Protein AF-0000000080632730 (afdb_homodimer)

Structure (mmCIF, N/CA/C/O backbone):
data_AF-0000000080632730-model_v1
#
loop_
_entity.id
_entity.type
_entity.pdbx_description
1 polymer 'Antitoxin Xre/MbcA/ParS-like toxin-binding domain-containing protein'
#
loop_
_atom_site.group_PDB
_atom_site.id
_atom_site.type_symbol
_atom_site.label_atom_id
_atom_site.label_alt_id
_atom_site.label_comp_id
_atom_site.label_asym_id
_atom_site.label_entity_id
_atom_site.label_seq_id
_atom_site.pdbx_PDB_ins_code
_atom_site.Cartn_x
_atom_site.Cartn_y
_atom_site.Cartn_z
_atom_site.occupancy
_atom_site.B_iso_or_equiv
_atom_site.auth_seq_id
_atom_site.auth_comp_id
_atom_site.auth_asym_id
_atom_site.auth_atom_id
_atom_site.pdbx_PDB_model_num
ATOM 1 N N . MET A 1 1 ? -9.969 3.582 -1.517 1 72.44 1 MET A N 1
ATOM 2 C CA . MET A 1 1 ? -9.133 4.758 -1.72 1 72.44 1 MET A CA 1
ATOM 3 C C . MET A 1 1 ? -9.812 5.762 -2.645 1 72.44 1 MET A C 1
ATOM 5 O O . MET A 1 1 ? -10.484 5.371 -3.602 1 72.44 1 MET A O 1
ATOM 9 N N . GLN A 1 2 ? -9.711 7.117 -2.203 1 86.06 2 GLN A N 1
ATOM 10 C CA . GLN A 1 2 ? -10.227 8.148 -3.104 1 86.06 2 GLN A CA 1
ATOM 11 C C . GLN A 1 2 ? -9.086 8.977 -3.695 1 86.06 2 GLN A C 1
ATOM 13 O O . GLN A 1 2 ? -8.453 9.758 -2.986 1 86.06 2 GLN A O 1
ATOM 18 N N . VAL A 1 3 ? -8.766 8.883 -4.984 1 94.5 3 VAL A N 1
ATOM 19 C CA . VAL A 1 3 ? -7.656 9.484 -5.707 1 94.5 3 VAL A CA 1
ATOM 20 C C . VAL A 1 3 ? -7.68 11 -5.52 1 94.5 3 VAL A C 1
ATOM 22 O O . VAL A 1 3 ? -6.66 11.617 -5.203 1 94.5 3 VAL A O 1
ATOM 25 N N . GLN A 1 4 ? -8.875 11.586 -5.57 1 95.06 4 GLN A N 1
ATOM 26 C CA . GLN A 1 4 ? -8.969 13.039 -5.484 1 95.06 4 GLN A CA 1
ATOM 27 C C . GLN A 1 4 ? -8.57 13.531 -4.098 1 95.06 4 GLN A C 1
ATOM 29 O O . GLN A 1 4 ? -7.965 14.594 -3.963 1 95.06 4 GLN A O 1
ATOM 34 N N . GLU A 1 5 ? -8.891 12.75 -3.107 1 95.56 5 GLU A N 1
ATOM 35 C CA . GLU A 1 5 ? -8.531 13.148 -1.75 1 95.56 5 GLU A CA 1
ATOM 36 C C . GLU A 1 5 ? -7.023 13.078 -1.537 1 95.56 5 GLU A C 1
ATOM 38 O O . GLU A 1 5 ? -6.441 13.961 -0.894 1 95.56 5 GLU A O 1
ATOM 43 N N . ILE A 1 6 ? -6.395 12.016 -2.1 1 97.12 6 ILE A N 1
ATOM 44 C CA . ILE A 1 6 ? -4.941 11.891 -2.016 1 97.12 6 ILE A CA 1
ATOM 45 C C . ILE A 1 6 ? -4.277 13.078 -2.709 1 97.12 6 ILE A C 1
ATOM 47 O O . ILE A 1 6 ? -3.393 13.719 -2.141 1 97.12 6 ILE A O 1
ATOM 51 N N . VAL A 1 7 ? -4.754 13.367 -3.889 1 97.19 7 VAL A N 1
ATOM 52 C CA . VAL A 1 7 ? -4.207 14.461 -4.691 1 97.19 7 VAL A CA 1
ATOM 53 C C . VAL A 1 7 ? -4.363 15.781 -3.947 1 97.19 7 VAL A C 1
ATOM 55 O O . VAL A 1 7 ? -3.432 16.594 -3.895 1 97.19 7 VAL A O 1
ATOM 58 N N . ASN A 1 8 ? -5.496 16 -3.324 1 95.88 8 ASN A N 1
ATOM 59 C CA . ASN A 1 8 ? -5.758 17.234 -2.584 1 95.88 8 ASN A CA 1
ATOM 60 C C . ASN A 1 8 ? -4.805 17.391 -1.399 1 95.88 8 ASN A C 1
ATOM 62 O O . ASN A 1 8 ? -4.23 18.453 -1.191 1 95.88 8 ASN A O 1
ATOM 66 N N . VAL A 1 9 ? -4.641 16.312 -0.681 1 97.12 9 VAL A N 1
ATOM 67 C CA . VAL A 1 9 ? -3.76 16.344 0.483 1 97.12 9 VAL A CA 1
ATOM 68 C C . VAL A 1 9 ? -2.328 16.641 0.042 1 97.12 9 VAL A C 1
ATOM 70 O O . VAL A 1 9 ? -1.59 17.344 0.737 1 97.12 9 VAL A O 1
ATOM 73 N N . MET A 1 10 ? -1.914 16.203 -1.137 1 97.5 10 MET A N 1
ATOM 74 C CA . MET A 1 10 ? -0.541 16.359 -1.611 1 97.5 10 MET A CA 1
ATOM 75 C C . MET A 1 10 ? -0.333 17.719 -2.266 1 97.5 10 MET A C 1
ATOM 77 O O . MET A 1 10 ? 0.798 18.094 -2.582 1 97.5 10 MET A O 1
ATOM 81 N N . GLY A 1 11 ? -1.382 18.422 -2.623 1 96.12 11 GLY A N 1
ATOM 82 C CA . GLY A 1 11 ? -1.19 19.766 -3.119 1 96.12 11 GLY A CA 1
ATOM 83 C C . GLY A 1 11 ? -1.801 20 -4.488 1 96.12 11 GLY A C 1
ATOM 84 O O . GLY A 1 11 ? -1.616 21.062 -5.09 1 96.12 11 GLY A O 1
ATOM 85 N N . GLY A 1 12 ? -2.488 18.969 -5.008 1 95.06 12 GLY A N 1
ATOM 86 C CA . GLY A 1 12 ? -3.205 19.125 -6.266 1 95.06 12 GLY A CA 1
ATOM 87 C C . GLY A 1 12 ? -2.299 19.484 -7.43 1 95.06 12 GLY A C 1
ATOM 88 O O . GLY A 1 12 ? -1.243 18.875 -7.609 1 95.06 12 GLY A O 1
ATOM 89 N N . ARG A 1 13 ? -2.695 20.469 -8.164 1 90.81 13 ARG A N 1
ATOM 90 C CA . ARG A 1 13 ? -2.002 20.859 -9.383 1 90.81 13 ARG A CA 1
ATOM 91 C C . ARG A 1 13 ? -0.603 21.375 -9.078 1 90.81 13 ARG A C 1
ATOM 93 O O . ARG A 1 13 ? 0.317 21.219 -9.883 1 90.81 13 ARG A O 1
ATOM 100 N N . ALA A 1 14 ? -0.47 22.031 -8.016 1 90 14 ALA A N 1
ATOM 101 C CA . ALA A 1 14 ? 0.836 22.562 -7.641 1 90 14 ALA A CA 1
ATOM 102 C C . ALA A 1 14 ? 1.864 21.438 -7.5 1 90 14 ALA A C 1
ATOM 104 O O . ALA A 1 14 ? 3.051 21.641 -7.77 1 90 14 ALA A O 1
ATOM 105 N N . THR A 1 15 ? 1.408 20.25 -7.148 1 94.44 15 THR A N 1
ATOM 106 C CA . THR A 1 15 ? 2.291 19.125 -6.867 1 94.44 15 THR A CA 1
ATOM 107 C C . THR A 1 15 ? 2.441 18.234 -8.094 1 94.44 15 THR A C 1
ATOM 109 O O . THR A 1 15 ? 3.551 17.797 -8.422 1 94.44 15 THR A O 1
ATOM 112 N N . PHE A 1 16 ? 1.404 18.016 -8.781 1 94.31 16 PHE A N 1
ATOM 113 C CA . PHE A 1 16 ? 1.406 17.016 -9.836 1 94.31 16 PHE A CA 1
ATOM 114 C C . PHE A 1 16 ? 1.608 17.672 -11.203 1 94.31 16 PHE A C 1
ATOM 116 O O . PHE A 1 16 ? 2.055 17.016 -12.148 1 94.31 16 PHE A O 1
ATOM 123 N N . GLY A 1 17 ? 1.332 18.906 -11.367 1 89.62 17 GLY A N 1
ATOM 124 C CA . GLY A 1 17 ? 1.497 19.641 -12.617 1 89.62 17 GLY A CA 1
ATOM 125 C C . GLY A 1 17 ? 0.445 19.281 -13.648 1 89.62 17 GLY A C 1
ATOM 126 O O . GLY A 1 17 ? 0.359 19.938 -14.695 1 89.62 17 GLY A O 1
ATOM 127 N N . ARG A 1 18 ? -0.261 18.219 -13.492 1 91.25 18 ARG A N 1
ATOM 128 C CA . ARG A 1 18 ? -1.301 17.75 -14.406 1 91.25 18 ARG A CA 1
ATOM 129 C C . ARG A 1 18 ? -2.484 17.172 -13.641 1 91.25 18 ARG A C 1
ATOM 131 O O . ARG A 1 18 ? -2.398 16.938 -12.43 1 91.25 18 ARG A O 1
ATOM 138 N N . THR A 1 19 ? -3.479 17.016 -14.367 1 92.25 19 THR A N 1
ATOM 139 C CA . THR A 1 19 ? -4.676 16.453 -13.75 1 92.25 19 THR A CA 1
ATOM 140 C C . THR A 1 19 ? -4.477 14.984 -13.406 1 92.25 19 THR A C 1
ATOM 142 O O . THR A 1 19 ? -3.881 14.234 -14.188 1 92.25 19 THR A O 1
ATOM 145 N N . VAL A 1 20 ? -4.895 14.609 -12.281 1 94.94 20 VAL A N 1
ATOM 146 C CA . VAL A 1 20 ? -4.926 13.227 -11.828 1 94.94 20 VAL A CA 1
ATOM 147 C C . VAL A 1 20 ? -6.367 12.812 -11.531 1 94.94 20 VAL A C 1
ATOM 149 O O . VAL A 1 20 ? -6.969 13.281 -10.57 1 94.94 20 VAL A O 1
ATOM 152 N N . ALA A 1 21 ? -6.93 11.875 -12.312 1 92.12 21 ALA A N 1
ATOM 153 C CA . ALA A 1 21 ? -8.359 11.617 -12.203 1 92.12 21 ALA A CA 1
ATOM 154 C C . ALA A 1 21 ? -8.625 10.172 -11.789 1 92.12 21 ALA A C 1
ATOM 156 O O . ALA A 1 21 ? -9.688 9.859 -11.242 1 92.12 21 ALA A O 1
ATOM 157 N N . THR A 1 22 ? -7.695 9.281 -12.094 1 92.69 22 THR A N 1
ATOM 158 C CA . THR A 1 22 ? -7.883 7.855 -11.852 1 92.69 22 THR A CA 1
ATOM 159 C C . THR A 1 22 ? -6.719 7.285 -11.039 1 92.69 22 THR A C 1
ATOM 161 O O . THR A 1 22 ? -5.656 7.902 -10.953 1 92.69 22 THR A O 1
ATOM 164 N N . PRO A 1 23 ? -6.953 6.176 -10.445 1 93.5 23 PRO A N 1
ATOM 165 C CA . PRO A 1 23 ? -5.832 5.52 -9.766 1 93.5 23 PRO A CA 1
ATOM 166 C C . PRO A 1 23 ? -4.637 5.289 -10.695 1 93.5 23 PRO A C 1
ATOM 168 O O . PRO A 1 23 ? -3.486 5.445 -10.273 1 93.5 23 PRO A O 1
ATOM 171 N N . MET A 1 24 ? -4.898 4.965 -11.945 1 91.25 24 MET A N 1
ATOM 172 C CA . MET A 1 24 ? -3.824 4.75 -12.906 1 91.25 24 MET A CA 1
ATOM 173 C C . MET A 1 24 ? -3.072 6.047 -13.188 1 91.25 24 MET A C 1
ATOM 175 O O . MET A 1 24 ? -1.85 6.043 -13.336 1 91.25 24 MET A O 1
ATOM 179 N N . ASP A 1 25 ? -3.82 7.172 -13.227 1 93.75 25 ASP A N 1
ATOM 180 C CA . ASP A 1 25 ? -3.17 8.469 -13.367 1 93.75 25 ASP A CA 1
ATOM 181 C C . ASP A 1 25 ? -2.23 8.742 -12.195 1 93.75 25 ASP A C 1
ATOM 183 O O . ASP A 1 25 ? -1.107 9.211 -12.391 1 93.75 25 ASP A O 1
ATOM 187 N N . LEU A 1 26 ? -2.773 8.453 -11.016 1 95.44 26 LEU A N 1
ATOM 188 C CA . LEU A 1 26 ? -1.994 8.711 -9.812 1 95.44 26 LEU A CA 1
ATOM 189 C C . LEU A 1 26 ? -0.698 7.91 -9.812 1 95.44 26 LEU A C 1
ATOM 191 O O . LEU A 1 26 ? 0.376 8.453 -9.555 1 95.44 26 LEU A O 1
ATOM 195 N N . GLN A 1 27 ? -0.782 6.637 -10.141 1 93.69 27 GLN A N 1
ATOM 196 C CA . GLN A 1 27 ? 0.389 5.77 -10.234 1 93.69 27 GLN A CA 1
ATOM 197 C C . GLN A 1 27 ? 1.402 6.316 -11.234 1 93.69 27 GLN A C 1
ATOM 199 O O . GLN A 1 27 ? 2.602 6.359 -10.953 1 93.69 27 GLN A O 1
ATOM 204 N N . ARG A 1 28 ? 0.915 6.711 -12.398 1 93.44 28 ARG A N 1
ATOM 205 C CA . ARG A 1 28 ? 1.782 7.234 -13.453 1 93.44 28 ARG A CA 1
ATOM 206 C C . ARG A 1 28 ? 2.484 8.508 -13 1 93.44 28 ARG A C 1
ATOM 208 O O . ARG A 1 28 ? 3.691 8.664 -13.188 1 93.44 28 ARG A O 1
ATOM 215 N N . ARG A 1 29 ? 1.747 9.414 -12.422 1 95.25 29 ARG A N 1
ATOM 216 C CA . ARG A 1 29 ? 2.299 10.695 -12 1 95.25 29 ARG A CA 1
ATOM 217 C C . ARG A 1 29 ? 3.346 10.516 -10.906 1 95.25 29 ARG A C 1
ATOM 219 O O . ARG A 1 29 ? 4.391 11.172 -10.922 1 95.25 29 ARG A O 1
ATOM 226 N N . ILE A 1 30 ? 3.078 9.648 -9.953 1 95.5 30 ILE A N 1
ATOM 227 C CA . ILE A 1 30 ? 4.047 9.344 -8.906 1 95.5 30 ILE A CA 1
ATOM 228 C C . ILE A 1 30 ? 5.32 8.773 -9.523 1 95.5 30 ILE A C 1
ATOM 230 O O . ILE A 1 30 ? 6.43 9.156 -9.141 1 95.5 30 ILE A O 1
ATOM 234 N N . GLY A 1 31 ? 5.141 7.898 -10.484 1 94.25 31 GLY A N 1
ATOM 235 C CA . GLY A 1 31 ? 6.277 7.316 -11.188 1 94.25 31 GLY A CA 1
ATOM 236 C C . GLY A 1 31 ? 7.133 8.344 -11.898 1 94.25 31 GLY A C 1
ATOM 237 O O . GLY A 1 31 ? 8.344 8.164 -12.039 1 94.25 31 GLY A O 1
ATOM 238 N N . GLU A 1 32 ? 6.512 9.422 -12.359 1 94.94 32 GLU A N 1
ATOM 239 C CA . GLU A 1 32 ? 7.211 10.477 -13.086 1 94.94 32 GLU A CA 1
ATOM 240 C C . GLU A 1 32 ? 7.926 11.43 -12.125 1 94.94 32 GLU A C 1
ATOM 242 O O . GLU A 1 32 ? 8.75 12.242 -12.555 1 94.94 32 GLU A O 1
ATOM 247 N N . GLY A 1 33 ? 7.641 11.266 -10.891 1 94.69 33 GLY A N 1
ATOM 248 C CA . GLY A 1 33 ? 8.203 12.172 -9.906 1 94.69 33 GLY A CA 1
ATOM 249 C C . GLY A 1 33 ? 7.289 13.344 -9.586 1 94.69 33 GLY A C 1
ATOM 250 O O . GLY A 1 33 ? 6.852 14.062 -10.492 1 94.69 33 GLY A O 1
ATOM 251 N N . VAL A 1 34 ? 7.004 13.539 -8.312 1 96.31 34 VAL A N 1
ATOM 252 C CA . VAL A 1 34 ? 6.156 14.656 -7.891 1 96.31 34 VAL A CA 1
ATOM 253 C C . VAL A 1 34 ? 7.016 15.734 -7.234 1 96.31 34 VAL A C 1
ATOM 255 O O . VAL A 1 34 ? 8.164 15.484 -6.855 1 96.31 34 VAL A O 1
ATOM 258 N N . ALA A 1 35 ? 6.441 16.922 -7.188 1 97.56 35 ALA A N 1
ATOM 259 C CA . ALA A 1 35 ? 7.148 18.047 -6.582 1 97.56 35 ALA A CA 1
ATOM 260 C C . ALA A 1 35 ? 7.477 17.75 -5.117 1 97.56 35 ALA A C 1
ATOM 262 O O . ALA A 1 35 ? 6.652 17.188 -4.391 1 97.56 35 ALA A O 1
ATOM 263 N N . VAL A 1 36 ? 8.648 18.188 -4.684 1 97.38 36 VAL A N 1
ATOM 264 C CA . VAL A 1 36 ? 9.148 17.891 -3.344 1 97.38 36 VAL A CA 1
ATOM 265 C C . VAL A 1 36 ? 8.273 18.594 -2.305 1 97.38 36 VAL A C 1
ATOM 267 O O . VAL A 1 36 ? 8.172 18.141 -1.164 1 97.38 36 VAL A O 1
ATOM 270 N N . ASP A 1 37 ? 7.57 19.594 -2.689 1 97.25 37 ASP A N 1
ATOM 271 C CA . ASP A 1 37 ? 6.727 20.359 -1.771 1 97.25 37 ASP A CA 1
ATOM 272 C C . ASP A 1 37 ? 5.594 19.484 -1.226 1 97.25 37 ASP A C 1
ATOM 274 O O . ASP A 1 37 ? 4.949 19.844 -0.236 1 97.25 37 ASP A O 1
ATOM 278 N N . ALA A 1 38 ? 5.293 18.375 -1.919 1 98.19 38 ALA A N 1
ATOM 279 C CA . ALA A 1 38 ? 4.262 17.438 -1.455 1 98.19 38 ALA A CA 1
ATOM 280 C C . ALA A 1 38 ? 4.551 16.969 -0.034 1 98.19 38 ALA A C 1
ATOM 282 O O . ALA A 1 38 ? 3.629 16.766 0.761 1 98.19 38 ALA A O 1
ATOM 283 N N . LEU A 1 39 ? 5.828 16.859 0.303 1 97.88 39 LEU A N 1
ATOM 284 C CA . LEU A 1 39 ? 6.227 16.391 1.626 1 97.88 39 LEU A CA 1
ATOM 285 C C . LEU A 1 39 ? 5.738 17.344 2.711 1 97.88 39 LEU A C 1
ATOM 287 O O . LEU A 1 39 ? 5.074 16.922 3.662 1 97.88 39 LEU A O 1
ATOM 291 N N . ASP A 1 40 ? 6.07 18.562 2.467 1 97.25 40 ASP A N 1
ATOM 292 C CA . ASP A 1 40 ? 5.68 19.562 3.455 1 97.25 40 ASP A CA 1
ATOM 293 C C . ASP A 1 40 ? 4.16 19.719 3.506 1 97.25 40 ASP A C 1
ATOM 295 O O . ASP A 1 40 ? 3.59 19.906 4.582 1 97.25 40 ASP A O 1
ATOM 299 N N . ARG A 1 41 ? 3.508 19.672 2.4 1 97.75 41 ARG A N 1
ATOM 300 C CA . ARG A 1 41 ? 2.055 19.797 2.338 1 97.75 41 ARG A CA 1
ATOM 301 C C . ARG A 1 41 ? 1.37 18.688 3.119 1 97.75 41 ARG A C 1
ATOM 303 O O . ARG A 1 41 ? 0.432 18.938 3.879 1 97.75 41 ARG A O 1
ATOM 310 N N . VAL A 1 42 ? 1.827 17.5 2.967 1 98.25 42 VAL A N 1
ATOM 311 C CA . VAL A 1 42 ? 1.267 16.344 3.668 1 98.25 42 VAL A CA 1
ATOM 312 C C . VAL A 1 42 ? 1.522 16.484 5.168 1 98.25 42 VAL A C 1
ATOM 314 O O . VAL A 1 42 ? 0.611 16.297 5.98 1 98.25 42 VAL A O 1
ATOM 317 N N . ALA A 1 43 ? 2.732 16.844 5.5 1 98.19 43 ALA A N 1
ATOM 318 C CA . ALA A 1 43 ? 3.1 16.984 6.906 1 98.19 43 ALA A CA 1
ATOM 319 C C . ALA A 1 43 ? 2.264 18.062 7.59 1 98.19 43 ALA A C 1
ATOM 321 O O . ALA A 1 43 ? 1.887 17.906 8.758 1 98.19 43 ALA A O 1
ATOM 322 N N . ARG A 1 44 ? 1.906 19.094 6.883 1 97.44 44 ARG A N 1
ATOM 323 C CA . ARG A 1 44 ? 1.166 20.219 7.438 1 97.44 44 ARG A CA 1
ATOM 324 C C . ARG A 1 44 ? -0.272 19.828 7.758 1 97.44 44 ARG A C 1
ATOM 326 O O . ARG A 1 44 ? -0.934 20.484 8.57 1 97.44 44 ARG A O 1
ATOM 333 N N . HIS A 1 45 ? -0.774 18.812 7.16 1 96.5 45 HIS A N 1
ATOM 334 C CA . HIS A 1 45 ? -2.125 18.359 7.457 1 96.5 45 HIS A CA 1
ATOM 335 C C . HIS A 1 45 ? -2.201 17.734 8.844 1 96.5 45 HIS A C 1
ATOM 337 O O . HIS A 1 45 ? -3.291 17.594 9.406 1 96.5 45 HIS A O 1
ATOM 343 N N . VAL A 1 46 ? -1.059 17.375 9.398 1 97 46 VAL A N 1
ATOM 344 C CA . VAL A 1 46 ? -1.098 16.625 10.648 1 97 46 VAL A CA 1
ATOM 345 C C . VAL A 1 46 ? -0.438 17.438 11.758 1 97 46 VAL A C 1
ATOM 347 O O . VAL A 1 46 ? -0.859 17.359 12.922 1 97 46 VAL A O 1
ATOM 350 N N . TYR A 1 47 ? 0.642 18.156 11.375 1 97.25 47 TYR A N 1
ATOM 351 C CA . TYR A 1 47 ? 1.396 18.859 12.406 1 97.25 47 TYR A CA 1
ATOM 352 C C . TYR A 1 47 ? 1.462 20.344 12.102 1 97.25 47 TYR A C 1
ATOM 354 O O . TYR A 1 47 ? 1.827 20.75 10.992 1 97.25 47 TYR A O 1
ATOM 362 N N . ALA A 1 48 ? 1.208 21.203 13.117 1 95.25 48 ALA A N 1
ATOM 363 C CA . ALA A 1 48 ? 1.429 22.641 13.023 1 95.25 48 ALA A CA 1
ATOM 364 C C . ALA A 1 48 ? 2.877 23 13.352 1 95.25 48 ALA A C 1
ATOM 366 O O . ALA A 1 48 ? 3.434 23.938 12.773 1 95.25 48 ALA A O 1
ATOM 367 N N . ASP A 1 49 ? 3.471 22.219 14.172 1 96.69 49 ASP A N 1
ATOM 368 C CA . ASP A 1 49 ? 4.832 22.453 14.641 1 96.69 49 ASP A CA 1
ATOM 369 C C . ASP A 1 49 ? 5.855 22.062 13.578 1 96.69 49 ASP A C 1
ATOM 371 O O . ASP A 1 49 ? 5.914 20.906 13.156 1 96.69 49 ASP A O 1
ATOM 375 N N . PRO A 1 50 ? 6.73 23.016 13.234 1 96.62 50 PRO A N 1
ATOM 376 C CA . PRO A 1 50 ? 7.707 22.75 12.18 1 96.62 50 PRO A CA 1
ATOM 377 C C . PRO A 1 50 ? 8.641 21.594 12.523 1 96.62 50 PRO A C 1
ATOM 379 O O . PRO A 1 50 ? 9.047 20.828 11.641 1 96.62 50 PRO A O 1
ATOM 382 N N . ALA A 1 51 ? 8.977 21.438 13.758 1 97.5 51 ALA A N 1
ATOM 383 C CA . ALA A 1 51 ? 9.867 20.359 14.156 1 97.5 51 ALA A CA 1
ATOM 384 C C . ALA A 1 51 ? 9.203 19 13.977 1 97.5 51 ALA A C 1
ATOM 386 O O . ALA A 1 51 ? 9.82 18.047 13.484 1 97.5 51 ALA A O 1
ATOM 387 N N . ALA A 1 52 ? 7.934 18.922 14.352 1 97 52 ALA A N 1
ATOM 388 C CA . ALA A 1 52 ? 7.176 17.688 14.195 1 97 52 ALA A CA 1
ATOM 389 C C . ALA A 1 52 ? 6.973 17.344 12.727 1 97 52 ALA A C 1
ATOM 391 O O . ALA A 1 52 ? 7.051 16.188 12.328 1 97 52 ALA A O 1
ATOM 392 N N . ARG A 1 53 ? 6.73 18.406 11.93 1 97.5 53 ARG A N 1
ATOM 393 C CA . ARG A 1 53 ? 6.605 18.188 10.492 1 97.5 53 ARG A CA 1
ATOM 394 C C . ARG A 1 53 ? 7.879 17.594 9.914 1 97.5 53 ARG A C 1
ATOM 396 O O . ARG A 1 53 ? 7.824 16.641 9.125 1 97.5 53 ARG A O 1
ATOM 403 N N . ARG A 1 54 ? 9.016 18.109 10.352 1 96.94 54 ARG A N 1
ATOM 404 C CA . ARG A 1 54 ? 10.305 17.641 9.844 1 96.94 54 ARG A CA 1
ATOM 405 C C . ARG A 1 54 ? 10.547 16.188 10.219 1 96.94 54 ARG A C 1
ATOM 407 O O . ARG A 1 54 ? 11.102 15.422 9.422 1 96.94 54 ARG A O 1
ATOM 414 N N . ILE A 1 55 ? 10.172 15.805 11.359 1 97.12 55 ILE A N 1
ATOM 415 C CA . ILE A 1 55 ? 10.328 14.422 11.812 1 97.12 55 ILE A CA 1
ATOM 416 C C . ILE A 1 55 ? 9.539 13.492 10.898 1 97.12 55 ILE A C 1
ATOM 418 O O . ILE A 1 55 ? 10.055 12.461 10.461 1 97.12 55 ILE A O 1
ATOM 422 N N . LEU A 1 56 ? 8.297 13.867 10.57 1 97.56 56 LEU A N 1
ATOM 423 C CA . LEU A 1 56 ? 7.488 13.047 9.68 1 97.56 56 LEU A CA 1
ATOM 424 C C . LEU A 1 56 ? 8.117 12.984 8.289 1 97.56 56 LEU A C 1
ATOM 426 O O . LEU A 1 56 ? 8.195 11.914 7.688 1 97.56 56 LEU A O 1
ATOM 430 N N . MET A 1 57 ? 8.555 14.18 7.812 1 98 57 MET A N 1
ATOM 431 C CA . MET A 1 57 ? 9.195 14.219 6.5 1 98 57 MET A CA 1
ATOM 432 C C . MET A 1 57 ? 10.414 13.312 6.461 1 98 57 MET A C 1
ATOM 434 O O . MET A 1 57 ? 10.648 12.609 5.473 1 98 57 MET A O 1
ATOM 438 N N . ASN A 1 58 ? 11.148 13.25 7.523 1 97.81 58 ASN A N 1
ATOM 439 C CA . ASN A 1 58 ? 12.367 12.453 7.594 1 97.81 58 ASN A CA 1
ATOM 440 C C . ASN A 1 58 ? 12.055 10.961 7.637 1 97.81 58 ASN A C 1
ATOM 442 O O . ASN A 1 58 ? 12.906 10.133 7.309 1 97.81 58 ASN A O 1
ATOM 446 N N . ARG A 1 59 ? 10.875 10.586 8.062 1 96.31 59 ARG A N 1
ATOM 447 C CA . ARG A 1 59 ? 10.461 9.188 8.016 1 96.31 59 ARG A CA 1
ATOM 448 C C . ARG A 1 59 ?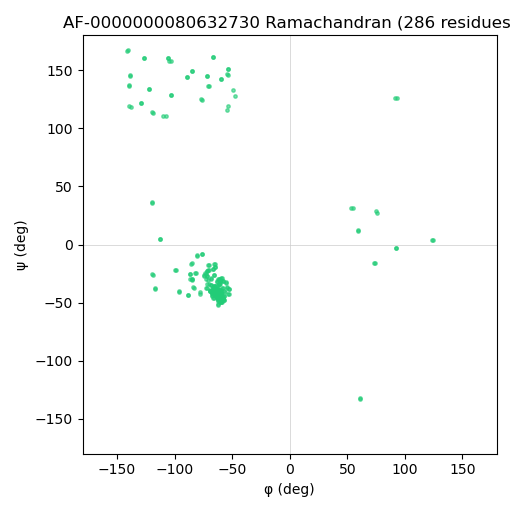 10.164 8.758 6.586 1 96.31 59 ARG A C 1
ATOM 450 O O . ARG A 1 59 ? 10.211 7.566 6.27 1 96.31 59 ARG A O 1
ATOM 457 N N . ILE A 1 60 ? 9.812 9.758 5.742 1 97.5 60 ILE A N 1
ATOM 458 C CA . ILE A 1 60 ? 9.5 9.484 4.344 1 97.5 60 ILE A CA 1
ATOM 459 C C . ILE A 1 60 ? 10.773 9.539 3.51 1 97.5 60 ILE A C 1
ATOM 461 O O . ILE A 1 60 ? 11 8.688 2.648 1 97.5 60 ILE A O 1
ATOM 465 N N . VAL A 1 61 ? 11.57 10.555 3.809 1 97.69 61 VAL A N 1
ATOM 466 C CA . VAL A 1 61 ? 12.859 10.773 3.168 1 97.69 61 VAL A CA 1
ATOM 467 C C . VAL A 1 61 ? 13.938 10.977 4.234 1 97.69 61 VAL A C 1
ATOM 469 O O . VAL A 1 61 ? 13.859 11.914 5.031 1 97.69 61 VAL A O 1
ATOM 472 N N . PRO A 1 62 ? 14.984 10.086 4.184 1 96.44 62 PRO A N 1
ATOM 473 C CA . PRO A 1 62 ? 16.047 10.273 5.176 1 96.44 62 PRO A CA 1
ATOM 474 C C . PRO A 1 62 ? 16.609 11.688 5.172 1 96.44 62 PRO A C 1
ATOM 476 O O . PRO A 1 62 ? 16.719 12.312 4.113 1 96.44 62 PRO A O 1
ATOM 479 N N . GLU A 1 63 ? 17.062 12.109 6.281 1 94.56 63 GLU A N 1
ATOM 480 C CA . GLU A 1 63 ? 17.5 13.477 6.508 1 94.56 63 GLU A CA 1
ATOM 481 C C . GLU A 1 63 ? 18.594 13.883 5.52 1 94.56 63 GLU A C 1
ATOM 483 O O . GLU A 1 63 ? 18.516 14.945 4.898 1 94.56 63 GLU A O 1
ATOM 488 N N . GLY A 1 64 ? 19.578 13.062 5.355 1 94.19 64 GLY A N 1
ATOM 489 C CA . GLY A 1 64 ? 20.672 13.367 4.441 1 94.19 64 GLY A CA 1
ATOM 490 C C . GLY A 1 64 ? 20.219 13.523 3.002 1 94.19 64 GLY A C 1
ATOM 491 O O . GLY A 1 64 ? 20.812 14.297 2.242 1 94.19 64 GLY A O 1
ATOM 492 N N . THR A 1 65 ? 19.188 12.836 2.602 1 96.69 65 THR A N 1
ATOM 493 C CA . THR A 1 65 ? 18.641 12.828 1.246 1 96.69 65 THR A CA 1
ATOM 494 C C . THR A 1 65 ? 17.672 13.984 1.045 1 96.69 65 THR A C 1
ATOM 496 O O . THR A 1 65 ? 17.531 14.5 -0.065 1 96.69 65 THR A O 1
ATOM 499 N N . LEU A 1 66 ? 17.031 14.367 2.143 1 96.94 66 LEU A N 1
ATOM 500 C CA . LEU A 1 66 ? 15.992 15.383 2.061 1 96.94 66 LEU A CA 1
ATOM 501 C C . LEU A 1 66 ? 16.562 16.703 1.563 1 96.94 66 LEU A C 1
ATOM 503 O O . LEU A 1 66 ? 15.953 17.375 0.724 1 96.94 66 LEU A O 1
ATOM 507 N N . LYS A 1 67 ? 17.656 17.078 2.008 1 94.06 67 LYS A N 1
ATOM 508 C CA . LYS A 1 67 ? 18.312 18.297 1.555 1 94.06 67 LYS A CA 1
ATOM 509 C C . LYS A 1 67 ? 18.547 18.281 0.048 1 94.06 67 LYS A C 1
ATOM 511 O O . LYS A 1 67 ? 18.281 19.266 -0.647 1 94.06 67 LYS A O 1
ATOM 516 N N . ARG A 1 68 ? 18.984 17.219 -0.369 1 95.69 68 ARG A N 1
ATOM 517 C CA . ARG A 1 68 ? 19.234 17.031 -1.797 1 95.69 68 ARG A CA 1
ATOM 518 C C . ARG A 1 68 ? 17.938 17.125 -2.594 1 95.69 68 ARG A C 1
ATOM 520 O O . ARG A 1 68 ? 17.891 17.766 -3.645 1 95.69 68 ARG A O 1
ATOM 527 N N . ARG A 1 69 ? 16.906 16.484 -2.111 1 96.56 69 ARG A N 1
ATOM 528 C CA . ARG A 1 69 ? 15.609 16.516 -2.785 1 96.56 69 ARG A CA 1
ATOM 529 C C . ARG A 1 69 ? 15.07 17.938 -2.881 1 96.56 69 ARG A C 1
ATOM 531 O O . ARG A 1 69 ? 14.516 18.328 -3.908 1 96.56 69 ARG A O 1
ATOM 538 N N . LEU A 1 70 ? 15.25 18.625 -1.792 1 94.69 70 LEU A N 1
ATOM 539 C CA . LEU A 1 70 ? 14.773 20 -1.767 1 94.69 70 LEU A CA 1
ATOM 540 C C . LEU A 1 70 ? 15.477 20.844 -2.82 1 94.69 70 LEU A C 1
ATOM 542 O O . LEU A 1 70 ? 14.867 21.719 -3.434 1 94.69 70 LEU A O 1
ATOM 546 N N . ARG A 1 71 ? 16.656 20.484 -3.107 1 94.94 71 ARG A N 1
ATOM 547 C CA . ARG A 1 71 ? 17.406 21.172 -4.145 1 94.94 71 ARG A CA 1
ATOM 548 C C . ARG A 1 71 ? 16.953 20.734 -5.535 1 94.94 71 ARG A C 1
ATOM 550 O O . ARG A 1 71 ? 16.812 21.562 -6.438 1 94.94 71 ARG A O 1
ATOM 557 N N . GLU A 1 72 ? 16.75 19.531 -5.723 1 96 72 GLU A N 1
ATOM 558 C CA . GLU A 1 72 ? 16.359 18.969 -7.008 1 96 72 GLU A CA 1
ATOM 559 C C . GLU A 1 72 ? 14.922 19.359 -7.367 1 96 72 GLU A C 1
ATOM 561 O O . GLU A 1 72 ? 14.57 19.422 -8.547 1 96 72 GLU A O 1
ATOM 566 N N . GLY A 1 73 ? 14.117 19.453 -6.348 1 96.5 73 GLY A N 1
ATOM 567 C CA . GLY A 1 73 ? 12.758 19.922 -6.535 1 96.5 73 GLY A CA 1
ATOM 568 C C . GLY A 1 73 ? 11.766 18.797 -6.766 1 96.5 73 GLY A C 1
ATOM 569 O O . GLY A 1 73 ? 10.562 19.047 -6.891 1 96.5 73 GLY A O 1
ATOM 570 N N . ARG A 1 74 ? 12.258 17.531 -6.84 1 96.62 74 ARG A N 1
ATOM 571 C CA . ARG A 1 74 ? 11.367 16.422 -7.133 1 96.62 74 ARG A CA 1
ATOM 572 C C . ARG A 1 74 ? 11.703 15.211 -6.266 1 96.62 74 ARG A C 1
ATOM 574 O O . ARG A 1 74 ? 12.867 14.977 -5.945 1 96.62 74 ARG A O 1
ATOM 581 N N . LEU A 1 75 ? 10.672 14.484 -5.91 1 97.5 75 LEU A N 1
ATOM 582 C CA . LEU A 1 75 ? 10.836 13.227 -5.195 1 97.5 75 LEU A CA 1
ATOM 583 C C . LEU A 1 75 ? 11.086 12.078 -6.164 1 97.5 75 LEU A C 1
ATOM 585 O O . LEU A 1 75 ? 10.633 12.117 -7.312 1 97.5 75 LEU A O 1
ATOM 589 N N . THR A 1 76 ? 11.828 11.094 -5.715 1 96.62 76 THR A N 1
ATOM 590 C CA . THR A 1 76 ? 11.891 9.844 -6.469 1 96.62 76 THR A CA 1
ATOM 591 C C . THR A 1 76 ? 10.547 9.133 -6.453 1 96.62 76 THR A C 1
ATOM 593 O O . THR A 1 76 ? 9.688 9.43 -5.621 1 96.62 76 THR A O 1
ATOM 596 N N . PRO A 1 77 ? 10.289 8.211 -7.355 1 95.81 77 PRO A N 1
ATOM 597 C CA . PRO A 1 77 ? 9.039 7.441 -7.363 1 95.81 77 PRO A CA 1
ATOM 598 C C . PRO A 1 77 ? 8.75 6.77 -6.02 1 95.81 77 PRO A C 1
ATOM 600 O O . PRO A 1 77 ? 7.621 6.828 -5.527 1 95.81 77 PRO A O 1
ATOM 603 N N . ALA A 1 78 ? 9.758 6.18 -5.363 1 94.94 78 ALA A N 1
ATOM 604 C CA . ALA A 1 78 ? 9.562 5.512 -4.078 1 94.94 78 ALA A CA 1
ATOM 605 C C . ALA A 1 78 ? 9.172 6.508 -2.994 1 94.94 78 ALA A C 1
ATOM 607 O O . ALA A 1 78 ? 8.289 6.234 -2.18 1 94.94 78 ALA A O 1
ATOM 608 N N . GLU A 1 79 ? 9.805 7.668 -2.998 1 97.25 79 GLU A N 1
ATOM 609 C CA . GLU A 1 79 ? 9.484 8.719 -2.037 1 97.25 79 GLU A CA 1
ATOM 610 C C . GLU A 1 79 ? 8.078 9.266 -2.273 1 97.25 79 GLU A C 1
ATOM 612 O O . GLU A 1 79 ? 7.352 9.562 -1.322 1 97.25 79 GLU A O 1
ATOM 617 N N . GLY A 1 80 ? 7.746 9.461 -3.57 1 97.31 80 GLY A N 1
ATOM 618 C CA . GLY A 1 80 ? 6.402 9.883 -3.93 1 97.31 80 GLY A CA 1
ATOM 619 C C . GLY A 1 80 ? 5.332 8.906 -3.492 1 97.31 80 GLY A C 1
ATOM 620 O O . GLY A 1 80 ? 4.27 9.305 -3.014 1 97.31 80 GLY A O 1
ATOM 621 N N . GLU A 1 81 ? 5.617 7.617 -3.625 1 96.69 81 GLU A N 1
ATOM 622 C CA . GLU A 1 81 ? 4.684 6.574 -3.211 1 96.69 81 GLU A CA 1
ATOM 623 C C . GLU A 1 81 ? 4.445 6.609 -1.705 1 96.69 81 GLU A C 1
ATOM 625 O O . GLU A 1 81 ? 3.303 6.5 -1.249 1 96.69 81 GLU A O 1
ATOM 630 N N . ARG A 1 82 ? 5.52 6.77 -0.912 1 97.44 82 ARG A N 1
ATOM 631 C CA . ARG A 1 82 ? 5.375 6.879 0.536 1 97.44 82 ARG A CA 1
ATOM 632 C C . ARG A 1 82 ? 4.578 8.125 0.917 1 97.44 82 ARG A C 1
ATOM 634 O O . ARG A 1 82 ? 3.74 8.078 1.819 1 97.44 82 ARG A O 1
ATOM 641 N N . THR A 1 83 ? 4.887 9.195 0.202 1 98.31 83 THR A N 1
ATOM 642 C CA . THR A 1 83 ? 4.168 10.445 0.462 1 98.31 83 THR A CA 1
ATOM 643 C C . THR A 1 83 ? 2.676 10.273 0.196 1 98.31 83 THR A C 1
ATOM 645 O O . THR A 1 83 ? 1.845 10.664 1.017 1 98.31 83 THR A O 1
ATOM 648 N N . ALA A 1 84 ? 2.336 9.641 -0.913 1 98 84 ALA A N 1
ATOM 649 C CA . ALA A 1 84 ? 0.941 9.406 -1.28 1 98 84 ALA A CA 1
ATOM 650 C C . ALA A 1 84 ? 0.268 8.453 -0.301 1 98 84 ALA A C 1
ATOM 652 O O . ALA A 1 84 ? -0.919 8.594 0 1 98 84 ALA A O 1
ATOM 653 N N . ARG A 1 85 ? 0.975 7.527 0.162 1 97.56 85 ARG A N 1
ATOM 654 C CA . ARG A 1 85 ? 0.477 6.594 1.165 1 97.56 85 ARG A CA 1
ATOM 655 C C . ARG A 1 85 ? 0.058 7.324 2.436 1 97.56 85 ARG A C 1
ATOM 657 O O . ARG A 1 85 ? -1.038 7.102 2.955 1 97.56 85 ARG A O 1
ATOM 664 N N . VAL A 1 86 ? 0.917 8.148 2.906 1 98.38 86 VAL A N 1
ATOM 665 C CA . VAL A 1 86 ? 0.623 8.93 4.105 1 98.38 86 VAL A CA 1
ATOM 666 C C . VAL A 1 86 ? -0.561 9.859 3.84 1 98.38 86 VAL A C 1
ATOM 668 O O . VAL A 1 86 ? -1.46 9.984 4.676 1 98.38 86 VAL A O 1
ATOM 671 N N . ALA A 1 87 ? -0.588 10.445 2.682 1 98.25 87 ALA A N 1
ATOM 672 C CA . ALA A 1 87 ? -1.695 11.312 2.289 1 98.25 87 ALA A CA 1
ATOM 673 C C . ALA A 1 87 ? -3.02 10.555 2.307 1 98.25 87 ALA A C 1
ATOM 675 O O . ALA A 1 87 ? -4.039 11.086 2.75 1 98.25 87 ALA A O 1
ATOM 676 N N . ASN A 1 88 ? -2.994 9.391 1.796 1 97.75 88 ASN A N 1
ATOM 677 C CA . ASN A 1 88 ? -4.195 8.562 1.781 1 97.75 88 ASN A CA 1
ATOM 678 C C . ASN A 1 88 ? -4.727 8.32 3.191 1 97.75 88 ASN A C 1
ATOM 680 O O . ASN A 1 88 ? -5.934 8.422 3.43 1 97.75 88 ASN A O 1
ATOM 684 N N . VAL A 1 89 ? -3.881 8 4.105 1 97.81 89 VAL A N 1
ATOM 685 C CA . VAL A 1 89 ? -4.258 7.746 5.492 1 97.81 89 VAL A CA 1
ATOM 686 C C . VAL A 1 89 ? -4.828 9.016 6.117 1 97.81 89 VAL A C 1
ATOM 688 O O . VAL A 1 89 ? -5.832 8.969 6.832 1 97.81 89 VAL A O 1
ATOM 691 N N . ILE A 1 90 ? -4.207 10.133 5.824 1 98.06 90 ILE A N 1
ATOM 692 C CA . ILE A 1 90 ? -4.672 11.414 6.344 1 98.06 90 ILE A CA 1
ATOM 693 C C . ILE A 1 90 ? -6.074 11.711 5.82 1 98.06 90 ILE A C 1
ATOM 695 O O . ILE A 1 90 ? -6.977 12.039 6.594 1 98.06 90 ILE A O 1
ATOM 699 N N . ALA A 1 91 ? -6.246 11.539 4.562 1 96.94 91 ALA A N 1
ATOM 700 C CA . ALA A 1 91 ? -7.559 11.773 3.957 1 96.94 91 ALA A CA 1
ATOM 701 C C . ALA A 1 91 ? -8.609 10.859 4.566 1 96.94 91 ALA A C 1
ATOM 703 O O . ALA A 1 91 ? -9.734 11.289 4.84 1 96.94 91 ALA A O 1
ATOM 704 N N . HIS A 1 92 ? -8.297 9.625 4.762 1 96.75 92 HIS A N 1
ATOM 705 C CA . HIS A 1 92 ? -9.211 8.656 5.355 1 96.75 92 HIS A CA 1
ATOM 706 C C . HIS A 1 92 ? -9.594 9.062 6.777 1 96.75 92 HIS A C 1
ATOM 708 O O . HIS A 1 92 ? -10.766 9.008 7.148 1 96.75 92 HIS A O 1
ATOM 714 N N . ALA A 1 93 ? -8.586 9.445 7.535 1 97.38 93 ALA A N 1
ATOM 715 C CA . ALA A 1 93 ? -8.852 9.867 8.906 1 97.38 93 ALA A CA 1
ATOM 716 C C . ALA A 1 93 ? -9.773 11.086 8.938 1 97.38 93 ALA A C 1
ATOM 718 O O . ALA A 1 93 ? -10.703 11.148 9.742 1 97.38 93 ALA A O 1
ATOM 719 N N . GLU A 1 94 ? -9.523 12.047 8.062 1 95.88 94 GLU A N 1
ATOM 720 C CA . GLU A 1 94 ? -10.367 13.234 7.996 1 95.88 94 GLU A CA 1
ATOM 721 C C . GLU A 1 94 ? -11.805 12.875 7.621 1 95.88 94 GLU A C 1
ATOM 723 O O . GLU A 1 94 ? -12.75 13.492 8.117 1 95.88 94 GLU A O 1
ATOM 728 N N . TYR A 1 95 ? -11.906 11.953 6.77 1 95 95 TYR A N 1
ATOM 729 C CA . TYR A 1 95 ? -13.234 11.477 6.395 1 95 95 TYR A CA 1
ATOM 730 C C . TYR A 1 95 ? -13.953 10.852 7.586 1 95 95 TYR A C 1
ATOM 732 O O . TYR A 1 95 ? -15.141 11.102 7.805 1 95 95 TYR A O 1
ATOM 740 N N . VAL A 1 96 ? -13.312 10.047 8.367 1 94.88 96 VAL A N 1
ATOM 741 C CA . VAL A 1 96 ? -13.891 9.297 9.484 1 94.88 96 VAL A CA 1
ATOM 742 C C . VAL A 1 96 ? -14.312 10.266 10.586 1 94.88 96 VAL A C 1
ATOM 744 O O . VAL A 1 96 ? -15.398 10.125 11.164 1 94.88 96 VAL A O 1
ATOM 747 N N . TRP A 1 97 ? -13.531 11.234 10.93 1 93.75 97 TRP A N 1
ATOM 748 C CA . TRP A 1 97 ? -13.789 12.125 12.062 1 93.75 97 TRP A CA 1
ATOM 749 C C . TRP A 1 97 ? -14.672 13.297 11.641 1 93.75 97 TRP A C 1
ATOM 751 O O . TRP A 1 97 ? -15.281 13.953 12.484 1 93.75 97 TRP A O 1
ATOM 761 N N . ARG A 1 98 ? -14.633 13.641 10.375 1 90.06 98 ARG A N 1
ATOM 762 C CA . ARG A 1 98 ? -15.383 14.766 9.828 1 90.06 98 ARG A CA 1
ATOM 763 C C . ARG A 1 98 ? -14.984 16.078 10.508 1 90.06 98 ARG A C 1
ATOM 765 O O . ARG A 1 98 ? -15.789 17 10.609 1 90.06 98 ARG A O 1
ATOM 772 N N . ASN A 1 99 ? -13.977 16.109 11.219 1 91.31 99 ASN A N 1
ATOM 773 C CA . ASN A 1 99 ? -13.32 17.219 11.898 1 91.31 99 ASN A CA 1
ATOM 774 C C . ASN A 1 99 ? -11.797 17.109 11.805 1 91.31 99 ASN A C 1
ATOM 776 O O . ASN A 1 99 ? -11.211 16.156 12.312 1 91.31 99 ASN A O 1
ATOM 780 N N . VAL A 1 100 ? -11.227 18.047 11.227 1 91.5 100 VAL A N 1
ATOM 781 C CA . VAL A 1 100 ? -9.805 18 10.914 1 91.5 100 VAL A CA 1
ATOM 782 C C . VAL A 1 100 ? -8.984 17.938 12.195 1 91.5 100 VAL A C 1
ATOM 784 O O . VAL A 1 100 ? -8 17.203 12.281 1 91.5 100 VAL A O 1
ATOM 787 N N . GLU A 1 101 ? -9.453 18.672 13.172 1 95.06 101 GLU A N 1
ATOM 788 C CA . GLU A 1 101 ? -8.695 18.703 14.422 1 95.06 101 GLU A CA 1
ATOM 789 C C . GLU A 1 101 ? -8.773 17.359 15.141 1 95.06 101 GLU A C 1
ATOM 791 O O . GLU A 1 101 ? -7.777 16.891 15.703 1 95.06 101 GLU A O 1
ATOM 796 N N . ASP A 1 102 ? -9.922 16.734 15.125 1 95.62 102 ASP A N 1
ATOM 797 C CA . ASP A 1 102 ? -10.078 15.414 15.734 1 95.62 102 ASP A CA 1
ATOM 798 C C . ASP A 1 102 ? -9.258 14.367 14.977 1 95.62 102 ASP A C 1
ATOM 800 O O . ASP A 1 102 ? -8.641 13.492 15.594 1 95.62 102 ASP A O 1
ATOM 804 N N . ALA A 1 103 ? -9.25 14.477 13.719 1 96.75 103 ALA A N 1
ATOM 805 C CA . ALA A 1 103 ? -8.453 13.57 12.898 1 96.75 103 ALA A CA 1
ATOM 806 C C . ALA A 1 103 ? -6.969 13.719 13.203 1 96.75 103 ALA A C 1
ATOM 808 O O . ALA A 1 103 ? -6.262 12.719 13.375 1 96.75 103 ALA A O 1
ATOM 809 N N . ARG A 1 104 ? -6.535 14.93 13.281 1 97.19 104 ARG A N 1
ATOM 810 C CA . ARG A 1 104 ? -5.137 15.211 13.586 1 97.19 104 ARG A CA 1
ATOM 811 C C . ARG A 1 104 ? -4.746 14.625 14.945 1 97.19 104 ARG A C 1
ATOM 813 O O . ARG A 1 104 ? -3.688 14.008 15.078 1 97.19 104 ARG A O 1
ATOM 820 N N . GLN A 1 105 ? -5.609 14.883 15.852 1 97.19 105 GLN A N 1
ATOM 821 C CA . GLN A 1 105 ? -5.332 14.375 17.188 1 97.19 105 GLN A CA 1
ATOM 822 C C . GLN A 1 105 ? -5.227 12.852 17.188 1 97.19 105 GLN A C 1
ATOM 824 O O . GLN A 1 105 ? -4.293 12.281 17.766 1 97.19 105 GLN A O 1
ATOM 829 N N . TRP A 1 106 ? -6.133 12.234 16.562 1 97.75 106 TRP A N 1
ATOM 830 C CA . TRP A 1 106 ? -6.117 10.781 16.5 1 97.75 106 TRP A CA 1
ATOM 831 C C . TRP A 1 106 ? -4.871 10.273 15.781 1 97.75 106 TRP A C 1
ATOM 833 O O . TRP A 1 106 ? -4.23 9.32 16.219 1 97.75 106 TRP A O 1
ATOM 843 N N . LEU A 1 107 ? -4.508 10.914 14.711 1 98.19 107 LEU A N 1
ATOM 844 C CA . LEU A 1 107 ? -3.371 10.523 13.883 1 98.19 107 LEU A CA 1
ATOM 845 C C . LEU A 1 107 ? -2.062 10.672 14.648 1 98.19 107 LEU A C 1
ATOM 847 O O . LEU A 1 107 ? -1.088 9.969 14.367 1 98.19 107 LEU A O 1
ATOM 851 N N . THR A 1 108 ? -2.055 11.586 15.633 1 98.06 108 THR A N 1
ATOM 852 C CA . THR A 1 108 ? -0.775 11.945 16.234 1 98.06 108 THR A CA 1
ATOM 853 C C . THR A 1 108 ? -0.705 11.461 17.688 1 98.06 108 THR A C 1
ATOM 855 O O . THR A 1 108 ? 0.234 11.797 18.406 1 98.06 108 THR A O 1
ATOM 858 N N . THR A 1 109 ? -1.695 10.758 18.109 1 97.69 109 THR A N 1
ATOM 859 C CA . THR A 1 109 ? -1.72 10.227 19.469 1 97.69 109 THR A CA 1
ATOM 860 C C . THR A 1 109 ? -1.389 8.734 19.469 1 97.69 109 THR A C 1
ATOM 862 O O . THR A 1 109 ? -1.986 7.961 18.734 1 97.69 109 THR A O 1
ATOM 865 N N . PRO A 1 110 ? -0.412 8.367 20.328 1 97.25 110 PRO A N 1
ATOM 866 C CA . PRO A 1 110 ? -0.103 6.938 20.422 1 97.25 110 PRO A CA 1
ATOM 867 C C . PRO A 1 110 ? -1.333 6.09 20.734 1 97.25 110 PRO A C 1
ATOM 869 O O . PRO A 1 110 ? -2.227 6.535 21.469 1 97.25 110 PRO A O 1
ATOM 872 N N . HIS A 1 111 ? -1.363 4.879 20.203 1 95.5 111 HIS A N 1
ATOM 873 C CA . HIS A 1 111 ? -2.51 3.982 20.312 1 95.5 111 HIS A CA 1
ATOM 874 C C . HIS A 1 111 ? -2.066 2.545 20.562 1 95.5 111 HIS A C 1
ATOM 876 O O . HIS A 1 111 ? -1.137 2.055 19.922 1 95.5 111 HIS A O 1
ATOM 882 N N . PRO A 1 112 ? -2.701 1.823 21.438 1 93.75 112 PRO A N 1
ATOM 883 C CA . PRO A 1 112 ? -2.312 0.451 21.766 1 93.75 112 PRO A CA 1
ATOM 884 C C . PRO A 1 112 ? -2.312 -0.473 20.547 1 93.75 112 PRO A C 1
ATOM 886 O O . PRO A 1 112 ? -1.477 -1.375 20.453 1 93.75 112 PRO A O 1
ATOM 889 N N . GLU A 1 113 ? -3.209 -0.177 19.625 1 92.31 113 GLU A N 1
ATOM 890 C CA . GLU A 1 113 ? -3.316 -1.015 18.438 1 92.31 113 GLU A CA 1
ATOM 891 C C . GLU A 1 113 ? -2.049 -0.937 17.578 1 92.31 113 GLU A C 1
ATOM 893 O O . GLU A 1 113 ? -1.84 -1.762 16.688 1 92.31 113 GLU A O 1
ATOM 898 N N . PHE A 1 114 ? -1.241 0.085 17.828 1 94.5 114 PHE A N 1
ATOM 899 C CA . PHE A 1 114 ? -0.04 0.287 17.031 1 94.5 114 PHE A CA 1
ATOM 900 C C . PHE A 1 114 ? 1.208 0.231 17.906 1 94.5 114 PHE A C 1
ATOM 902 O O . PHE A 1 114 ? 2.166 0.974 17.672 1 94.5 114 PHE A O 1
ATOM 909 N N . ALA A 1 115 ? 1.146 -0.635 18.906 1 92.62 115 ALA A N 1
ATOM 910 C CA . ALA A 1 115 ? 2.26 -0.816 19.828 1 92.62 115 ALA A CA 1
ATOM 911 C C . ALA A 1 115 ? 2.676 0.514 20.453 1 92.62 115 ALA A C 1
ATOM 913 O O . ALA A 1 115 ? 3.865 0.823 20.531 1 92.62 115 ALA A O 1
ATOM 914 N N . ASP A 1 116 ? 1.745 1.42 20.641 1 95.12 116 ASP A N 1
ATOM 915 C CA . ASP A 1 116 ? 1.87 2.691 21.344 1 95.12 116 ASP A CA 1
ATOM 916 C C . ASP A 1 116 ? 2.627 3.715 20.5 1 95.12 116 ASP A C 1
ATOM 918 O O . ASP A 1 116 ? 3.361 4.547 21.031 1 95.12 116 ASP A O 1
ATOM 922 N N . ARG A 1 117 ? 2.506 3.547 19.281 1 95.44 117 ARG A N 1
ATOM 923 C CA . ARG A 1 117 ? 2.938 4.574 18.344 1 95.44 117 ARG A CA 1
ATOM 924 C C . ARG A 1 117 ? 1.741 5.324 17.766 1 95.44 117 ARG A C 1
ATOM 926 O O . ARG A 1 117 ? 0.613 4.832 17.797 1 95.44 117 ARG A O 1
ATOM 933 N N . ALA A 1 118 ? 2.051 6.527 17.297 1 97.75 118 ALA A N 1
ATOM 934 C CA . ALA A 1 118 ? 0.985 7.273 16.641 1 97.75 118 ALA A CA 1
ATOM 935 C C . ALA A 1 118 ? 0.651 6.664 15.281 1 97.75 118 ALA A C 1
ATOM 937 O O . ALA A 1 118 ? 1.541 6.195 14.57 1 97.75 118 ALA A O 1
ATOM 938 N N . PRO A 1 119 ? -0.66 6.703 14.883 1 98.19 119 PRO A N 1
ATOM 939 C CA . PRO A 1 119 ? -1.062 6.133 13.594 1 98.19 119 PRO A CA 1
ATOM 940 C C . PRO A 1 119 ? -0.239 6.676 12.43 1 98.19 119 PRO A C 1
ATOM 942 O O . PRO A 1 119 ? 0.133 5.922 11.523 1 98.19 119 PRO A O 1
ATOM 945 N N . ILE A 1 120 ? 0.11 7.977 12.453 1 98.25 120 ILE A N 1
ATOM 946 C CA . ILE A 1 120 ? 0.787 8.617 11.336 1 98.25 120 ILE A CA 1
ATOM 947 C C . ILE A 1 120 ? 2.203 8.07 11.195 1 98.25 120 ILE A C 1
ATOM 949 O O . ILE A 1 120 ? 2.736 7.973 10.094 1 98.25 120 ILE A O 1
ATOM 953 N N . GLU A 1 121 ? 2.809 7.641 12.266 1 95.88 121 GLU A N 1
ATOM 954 C CA . GLU A 1 121 ? 4.152 7.066 12.258 1 95.88 121 GLU A CA 1
ATOM 955 C C . GLU A 1 121 ? 4.148 5.668 11.641 1 95.88 121 GLU A C 1
ATOM 957 O O . GLU A 1 121 ? 5.082 5.297 10.93 1 95.88 121 GLU A O 1
ATOM 962 N N . VAL A 1 122 ? 3.098 4.953 11.93 1 95.12 122 VAL A N 1
ATOM 963 C CA . VAL A 1 122 ? 2.947 3.588 11.445 1 95.12 122 VAL A CA 1
ATOM 964 C C . VAL A 1 122 ? 2.6 3.607 9.953 1 95.12 122 VAL A C 1
ATOM 966 O O . VAL A 1 122 ? 2.98 2.701 9.211 1 95.12 122 VAL A O 1
ATOM 969 N N . ALA A 1 123 ? 1.98 4.676 9.516 1 96.75 123 ALA A N 1
ATOM 970 C CA . ALA A 1 123 ? 1.391 4.773 8.18 1 96.75 123 ALA A CA 1
ATOM 971 C C . ALA A 1 123 ? 2.465 4.984 7.121 1 96.75 123 ALA A C 1
ATOM 973 O O . ALA A 1 123 ? 2.195 4.863 5.922 1 96.75 123 ALA A O 1
ATOM 974 N N . VAL A 1 124 ? 3.713 5.219 7.52 1 95.69 124 VAL A N 1
ATOM 975 C CA . VAL A 1 124 ? 4.781 5.406 6.539 1 95.69 124 VAL A CA 1
ATOM 976 C C . VAL A 1 124 ? 5.113 4.074 5.875 1 95.69 124 VAL A C 1
ATOM 978 O O . VAL A 1 124 ? 5.496 4.039 4.703 1 95.69 124 VAL A O 1
ATOM 981 N N . ASP A 1 125 ? 4.863 2.967 6.594 1 94.56 125 ASP A N 1
ATOM 982 C CA . ASP A 1 125 ? 5.039 1.622 6.055 1 94.56 125 ASP A CA 1
ATOM 983 C C . ASP A 1 125 ? 3.76 1.129 5.383 1 94.56 125 ASP A C 1
ATOM 985 O O . ASP A 1 125 ? 2.656 1.413 5.852 1 94.56 125 ASP A O 1
ATOM 989 N N . GLU A 1 126 ? 3.912 0.374 4.293 1 95.06 126 GLU A N 1
ATOM 990 C CA . GLU A 1 126 ? 2.744 -0.043 3.52 1 95.06 126 GLU A CA 1
ATOM 991 C C . GLU A 1 126 ? 1.775 -0.853 4.375 1 95.06 126 GLU A C 1
ATOM 993 O O . GLU A 1 126 ? 0.585 -0.54 4.441 1 95.06 126 GLU A O 1
ATOM 998 N N . PHE A 1 127 ? 2.227 -1.851 5.102 1 94.19 127 PHE A N 1
ATOM 999 C CA . PHE A 1 127 ? 1.289 -2.707 5.816 1 94.19 127 PHE A CA 1
ATOM 1000 C C . PHE A 1 127 ? 0.87 -2.066 7.133 1 94.19 127 PHE A C 1
ATOM 1002 O O . PHE A 1 127 ? -0.194 -2.383 7.672 1 94.19 127 PHE A O 1
ATOM 1009 N N . GLY A 1 128 ? 1.729 -1.18 7.664 1 94.25 128 GLY A N 1
ATOM 1010 C CA . GLY A 1 128 ? 1.268 -0.312 8.734 1 94.25 128 GLY A CA 1
ATOM 1011 C C . GLY A 1 128 ? 0.108 0.577 8.328 1 94.25 128 GLY A C 1
ATOM 1012 O O . GLY A 1 128 ? -0.863 0.722 9.07 1 94.25 128 GLY A O 1
ATOM 1013 N N . ALA A 1 129 ? 0.282 1.187 7.129 1 96.44 129 ALA A N 1
ATOM 1014 C CA . ALA A 1 129 ? -0.776 2.051 6.609 1 96.44 129 ALA A CA 1
ATOM 1015 C C . ALA A 1 129 ? -2.078 1.277 6.43 1 96.44 129 ALA A C 1
ATOM 1017 O O . ALA A 1 129 ? -3.154 1.774 6.77 1 96.44 129 ALA A O 1
ATOM 1018 N N . ARG A 1 130 ? -1.993 0.094 5.945 1 95.5 130 ARG A N 1
ATOM 1019 C CA . ARG A 1 130 ? -3.178 -0.742 5.781 1 95.5 130 ARG A CA 1
ATOM 1020 C C . ARG A 1 130 ? -3.83 -1.037 7.129 1 95.5 130 ARG A C 1
ATOM 1022 O O . ARG A 1 130 ? -5.059 -1.039 7.242 1 95.5 130 ARG A O 1
ATOM 1029 N N . HIS A 1 131 ? -3.035 -1.33 8.086 1 94.69 131 HIS A N 1
ATOM 1030 C CA . HIS A 1 131 ? -3.549 -1.577 9.43 1 94.69 131 HIS A CA 1
ATOM 1031 C C . HIS A 1 131 ? -4.262 -0.349 9.984 1 94.69 131 HIS A C 1
ATOM 1033 O O . HIS A 1 131 ? -5.344 -0.464 10.57 1 94.69 131 HIS A O 1
ATOM 1039 N N . VAL A 1 132 ? -3.689 0.795 9.789 1 96.75 132 VAL A N 1
ATOM 1040 C CA . VAL A 1 132 ? -4.312 2.045 10.211 1 96.75 132 VAL A CA 1
ATOM 1041 C C . VAL A 1 132 ? -5.664 2.207 9.516 1 96.75 132 VAL A C 1
ATOM 1043 O O . VAL A 1 132 ? -6.66 2.551 10.156 1 96.75 132 VAL A O 1
ATOM 1046 N N . GLU A 1 133 ? -5.695 1.961 8.234 1 95.56 133 GLU A N 1
ATOM 1047 C CA . GLU A 1 133 ? -6.93 2.088 7.461 1 95.56 133 GLU A CA 1
ATOM 1048 C C . GLU A 1 133 ? -7.992 1.114 7.961 1 95.56 133 GLU A C 1
ATOM 1050 O O . GLU A 1 133 ? -9.172 1.458 8.023 1 95.56 133 GLU A O 1
ATOM 1055 N N . ASP A 1 134 ? -7.578 -0.079 8.312 1 93.75 134 ASP A N 1
ATOM 1056 C CA . ASP A 1 134 ? -8.508 -1.055 8.875 1 93.75 134 ASP A CA 1
ATOM 1057 C C . ASP A 1 134 ? -9.156 -0.531 10.156 1 93.75 134 ASP A C 1
ATOM 1059 O O . ASP A 1 134 ? -10.359 -0.68 10.359 1 93.75 134 ASP A O 1
ATOM 1063 N N . ILE A 1 135 ? -8.344 0.026 10.992 1 94.62 135 ILE A N 1
ATOM 1064 C CA . ILE A 1 135 ? -8.836 0.557 12.258 1 94.62 135 ILE A CA 1
ATOM 1065 C C . ILE A 1 135 ? -9.773 1.733 11.992 1 94.62 135 ILE A C 1
ATOM 1067 O O . ILE A 1 135 ? -10.828 1.85 12.625 1 94.62 135 ILE A O 1
ATOM 1071 N N . LEU A 1 136 ? -9.438 2.615 11.055 1 95.38 136 LEU A N 1
ATOM 1072 C CA . LEU A 1 136 ? -10.297 3.73 10.68 1 95.38 136 LEU A CA 1
ATOM 1073 C C . LEU A 1 136 ? -11.648 3.23 10.164 1 95.38 136 LEU A C 1
ATOM 1075 O O . LEU A 1 136 ? -12.695 3.785 10.5 1 95.38 136 LEU A O 1
ATOM 1079 N N . ASP A 1 137 ? -11.594 2.201 9.352 1 93 137 ASP A N 1
ATOM 1080 C CA . ASP A 1 137 ? -12.828 1.607 8.852 1 93 137 ASP A CA 1
ATOM 1081 C C . ASP A 1 137 ? -13.68 1.062 9.992 1 93 137 ASP A C 1
ATOM 1083 O O . ASP A 1 137 ? -14.906 1.204 9.984 1 93 137 ASP A O 1
ATOM 1087 N N . ALA A 1 138 ? -13.008 0.366 10.945 1 92.69 138 ALA A N 1
ATOM 1088 C CA . ALA A 1 138 ? -13.703 -0.175 12.109 1 92.69 138 ALA A CA 1
ATOM 1089 C C . ALA A 1 138 ? -14.359 0.938 12.922 1 92.69 138 ALA A C 1
ATOM 1091 O O . ALA A 1 138 ? -15.477 0.778 13.422 1 92.69 138 ALA A O 1
ATOM 1092 N N . ILE A 1 139 ? -13.656 2.027 13.078 1 91.94 139 ILE A N 1
ATOM 1093 C CA . ILE A 1 139 ? -14.195 3.184 13.789 1 91.94 139 ILE A CA 1
ATOM 1094 C C . ILE A 1 139 ? -15.422 3.721 13.047 1 91.94 139 ILE A C 1
ATOM 1096 O O . ILE A 1 139 ? -16.438 4.016 13.672 1 91.94 139 ILE A O 1
ATOM 1100 N N . LEU A 1 140 ? -15.352 3.859 11.75 1 89.62 140 LEU A N 1
ATOM 1101 C CA . LEU A 1 140 ? -16.438 4.379 10.93 1 89.62 140 LEU A CA 1
ATOM 1102 C C . LEU A 1 140 ? -17.672 3.496 11.047 1 89.62 140 LEU A C 1
ATOM 1104 O O . LEU A 1 140 ? -18.797 4 11.148 1 89.62 140 LEU A O 1
ATOM 1108 N N . HIS A 1 141 ? -17.516 2.158 11.086 1 87 141 HIS A N 1
ATOM 1109 C CA . HIS A 1 141 ? -18.641 1.227 11.148 1 87 141 HIS A CA 1
ATOM 1110 C C . HIS A 1 141 ? -19.125 1.062 12.586 1 87 141 HIS A C 1
ATOM 1112 O O . HIS A 1 141 ? -20.266 0.626 12.812 1 87 141 HIS A O 1
ATOM 1118 N N . GLY A 1 142 ? -18.234 1.043 13.562 1 76.12 142 GLY A N 1
ATOM 1119 C CA . GLY A 1 142 ? -18.609 0.951 14.961 1 76.12 142 GLY A CA 1
ATOM 1120 C C . GLY A 1 142 ? -19.25 2.227 15.484 1 76.12 142 GLY A C 1
ATOM 1121 O O . GLY A 1 142 ? -19.781 2.246 16.594 1 76.12 142 GLY A O 1
ATOM 1122 N N . LEU A 1 143 ? -18.922 3.43 14.984 1 57.62 143 LEU A N 1
ATOM 1123 C CA . LEU A 1 143 ? -19.578 4.672 15.391 1 57.62 143 LEU A CA 1
ATOM 1124 C C . LEU A 1 143 ? -21.094 4.574 15.219 1 57.62 143 LEU A C 1
ATOM 1126 O O . LEU A 1 143 ? -21.578 4.012 14.234 1 57.62 143 LEU A O 1
ATOM 1130 N N . PRO A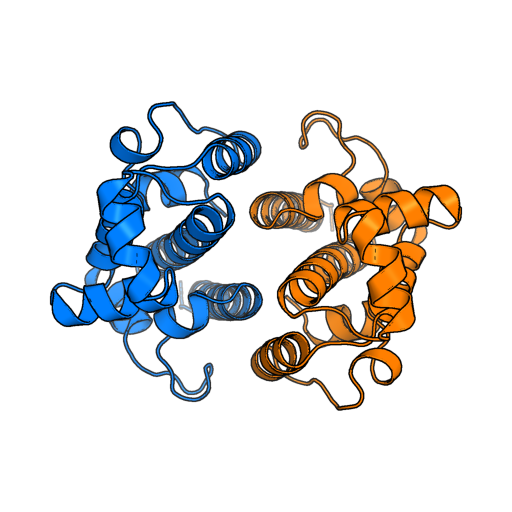 1 144 ? -21.891 4.648 16.406 1 48.34 144 PRO A N 1
ATOM 1131 C CA . PRO A 1 144 ? -23.359 4.715 16.281 1 48.34 144 PRO A CA 1
ATOM 1132 C C . PRO A 1 144 ? -23.812 5.758 15.258 1 48.34 144 PRO A C 1
ATOM 1134 O O . PRO A 1 144 ? -23.156 6.789 15.086 1 48.34 144 PRO A O 1
ATOM 1137 N N . ALA A 1 145 ? -24.703 5.223 14.32 1 42.81 145 ALA A N 1
ATOM 1138 C CA . ALA A 1 145 ? -25.438 6.164 13.477 1 42.81 145 ALA A CA 1
ATOM 1139 C C . ALA A 1 145 ? -26.078 7.262 14.312 1 42.81 145 ALA A C 1
ATOM 1141 O O . ALA A 1 145 ? -26.453 7.039 15.469 1 42.81 145 ALA A O 1
ATOM 1142 N N . MET B 1 1 ? -7.402 -5.969 5.445 1 71.19 1 MET B N 1
ATOM 1143 C CA . MET B 1 1 ? -6.324 -6.926 5.203 1 71.19 1 MET B CA 1
ATOM 1144 C C . MET B 1 1 ? -6.316 -8.008 6.273 1 71.19 1 MET B C 1
ATOM 1146 O O . MET B 1 1 ? -6.566 -7.734 7.449 1 71.19 1 MET B O 1
ATOM 1150 N N . GLN B 1 2 ? -6.176 -9.328 5.785 1 86.12 2 GLN B N 1
ATOM 1151 C CA . GLN B 1 2 ? -6.035 -10.398 6.762 1 86.12 2 GLN B CA 1
ATOM 1152 C C . GLN B 1 2 ? -4.609 -10.938 6.781 1 86.12 2 GLN B C 1
ATOM 1154 O O . GLN B 1 2 ? -4.176 -11.602 5.832 1 86.12 2 GLN B O 1
ATOM 1159 N N . VAL B 1 3 ? -3.805 -10.727 7.816 1 94.62 3 VAL B N 1
ATOM 1160 C CA . VAL B 1 3 ? -2.393 -11.047 7.977 1 94.62 3 VAL B CA 1
ATOM 1161 C C . VAL B 1 3 ? -2.176 -12.547 7.758 1 94.62 3 VAL B C 1
ATOM 1163 O O . VAL B 1 3 ? -1.273 -12.945 7.016 1 94.62 3 VAL B O 1
ATOM 1166 N N . GLN B 1 4 ? -3.1 -13.352 8.266 1 95.06 4 GLN B N 1
ATOM 1167 C CA . GLN B 1 4 ? -2.92 -14.789 8.164 1 95.06 4 GLN B CA 1
ATOM 1168 C C . GLN B 1 4 ? -3.039 -15.258 6.719 1 95.06 4 GLN B C 1
ATOM 1170 O O . GLN B 1 4 ? -2.33 -16.172 6.293 1 95.06 4 GLN B O 1
ATOM 1175 N N . GLU B 1 5 ? -3.904 -14.609 5.988 1 95.69 5 GLU B N 1
ATOM 1176 C CA . GLU B 1 5 ? -4.066 -14.992 4.586 1 95.69 5 GLU B CA 1
ATOM 1177 C C . GLU B 1 5 ? -2.834 -14.617 3.768 1 95.69 5 GLU B C 1
ATOM 1179 O O . GLU B 1 5 ? -2.406 -15.383 2.898 1 95.69 5 GLU B O 1
ATOM 1184 N N . ILE B 1 6 ? -2.262 -13.422 4.066 1 97.19 6 ILE B N 1
ATOM 1185 C CA . ILE B 1 6 ? -1.039 -13 3.391 1 97.19 6 ILE B CA 1
ATOM 1186 C C . ILE B 1 6 ? 0.085 -13.992 3.688 1 97.19 6 ILE B C 1
ATOM 1188 O O . ILE B 1 6 ? 0.763 -14.461 2.771 1 97.19 6 ILE B O 1
ATOM 1192 N N . VAL B 1 7 ? 0.212 -14.328 4.949 1 97.19 7 VAL B N 1
ATOM 1193 C CA . VAL B 1 7 ? 1.259 -15.234 5.402 1 97.19 7 VAL B CA 1
ATOM 1194 C C . VAL B 1 7 ? 1.082 -16.594 4.73 1 97.19 7 VAL B C 1
ATOM 1196 O O . VAL B 1 7 ? 2.053 -17.203 4.262 1 97.19 7 VAL B O 1
ATOM 1199 N N . ASN B 1 8 ? -0.133 -17.078 4.629 1 95.88 8 ASN B N 1
ATOM 1200 C CA . ASN B 1 8 ? -0.415 -18.359 4.012 1 95.88 8 ASN B CA 1
ATOM 1201 C C . ASN B 1 8 ? -0.036 -18.375 2.531 1 95.88 8 ASN B C 1
ATOM 1203 O O . ASN B 1 8 ? 0.608 -19.312 2.057 1 95.88 8 ASN B O 1
ATOM 1207 N N . VAL B 1 9 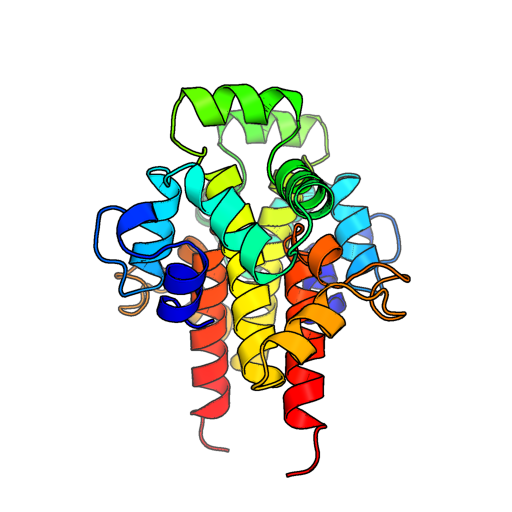? -0.411 -17.328 1.851 1 97.12 9 VAL B N 1
ATOM 1208 C CA . VAL B 1 9 ? -0.111 -17.234 0.426 1 97.12 9 VAL B CA 1
ATOM 1209 C C . VAL B 1 9 ? 1.401 -17.203 0.217 1 97.12 9 VAL B C 1
ATOM 1211 O O . VAL B 1 9 ? 1.91 -17.766 -0.755 1 97.12 9 VAL B O 1
ATOM 1214 N N . MET B 1 10 ? 2.178 -16.641 1.14 1 97.5 10 MET B N 1
ATOM 1215 C CA . MET B 1 10 ? 3.621 -16.469 0.993 1 97.5 10 MET B CA 1
ATOM 1216 C C . MET B 1 10 ? 4.359 -17.734 1.439 1 97.5 10 MET B C 1
ATOM 1218 O O . MET B 1 10 ? 5.57 -17.844 1.242 1 97.5 10 MET B O 1
ATOM 1222 N N . GLY B 1 11 ? 3.709 -18.609 2.164 1 96.19 11 GLY B N 1
ATOM 1223 C CA . GLY B 1 11 ? 4.363 -19.875 2.473 1 96.19 11 GLY B CA 1
ATOM 1224 C C . GLY B 1 11 ? 4.449 -20.156 3.961 1 96.19 11 GLY B C 1
ATOM 1225 O O . GLY B 1 11 ? 5.082 -21.125 4.379 1 96.19 11 GLY B O 1
ATOM 1226 N N . GLY B 1 12 ? 3.848 -19.266 4.754 1 95.19 12 GLY B N 1
ATOM 1227 C CA . GLY B 1 12 ? 3.771 -19.516 6.184 1 95.19 12 GLY B CA 1
ATOM 1228 C C . GLY B 1 12 ? 5.133 -19.625 6.848 1 95.19 12 GLY B C 1
ATOM 1229 O O . GLY B 1 12 ? 6.016 -18.797 6.594 1 95.19 12 GLY B O 1
ATOM 1230 N N . ARG B 1 13 ? 5.301 -20.609 7.641 1 91 13 ARG B N 1
ATOM 1231 C CA . ARG B 1 13 ? 6.508 -20.797 8.445 1 91 13 ARG B CA 1
ATOM 1232 C C . ARG B 1 13 ? 7.727 -21.031 7.559 1 91 13 ARG B C 1
ATOM 1234 O O . ARG B 1 13 ? 8.844 -20.641 7.91 1 91 13 ARG B O 1
ATOM 1241 N N . ALA B 1 14 ? 7.535 -21.688 6.512 1 90.19 14 ALA B N 1
ATOM 1242 C CA . ALA B 1 14 ? 8.648 -21.953 5.602 1 90.19 14 ALA B CA 1
ATOM 1243 C C . ALA B 1 14 ? 9.266 -20.656 5.094 1 90.19 14 ALA B C 1
ATOM 1245 O O . ALA B 1 14 ? 10.469 -20.594 4.84 1 90.19 14 ALA B O 1
ATOM 1246 N N . THR B 1 15 ? 8.461 -19.609 5.012 1 94.75 15 THR B N 1
ATOM 1247 C CA . THR B 1 15 ? 8.891 -18.328 4.438 1 94.75 15 THR B CA 1
ATOM 1248 C C . THR B 1 15 ? 9.344 -17.375 5.527 1 94.75 15 THR B C 1
ATOM 1250 O O . THR B 1 15 ? 10.375 -16.719 5.387 1 94.75 15 THR B O 1
ATOM 1253 N N . PHE B 1 16 ? 8.672 -17.359 6.602 1 94.38 16 PHE B N 1
ATOM 1254 C CA . PHE B 1 16 ? 8.906 -16.328 7.605 1 94.38 16 PHE B CA 1
ATOM 1255 C C . PHE B 1 16 ? 9.789 -16.844 8.727 1 94.38 16 PHE B C 1
ATOM 1257 O O . PHE B 1 16 ? 10.445 -16.062 9.422 1 94.38 16 PHE B O 1
ATOM 1264 N N . GLY B 1 17 ? 9.883 -18.109 8.938 1 89.75 17 GLY B N 1
ATOM 1265 C CA . GLY B 1 17 ? 10.703 -18.734 9.969 1 89.75 17 GLY B CA 1
ATOM 1266 C C . GLY B 1 17 ? 10.133 -18.562 11.359 1 89.75 17 GLY B C 1
ATOM 1267 O O . GLY B 1 17 ? 10.633 -19.156 12.312 1 89.75 17 GLY B O 1
ATOM 1268 N N . ARG B 1 18 ? 9.227 -17.672 11.57 1 91.19 18 ARG B N 1
ATOM 1269 C CA . ARG B 1 18 ? 8.586 -17.406 12.852 1 91.19 18 ARG B CA 1
ATOM 1270 C C . ARG B 1 18 ? 7.098 -17.125 12.68 1 91.19 18 ARG B C 1
ATOM 1272 O O . ARG B 1 18 ? 6.621 -16.938 11.555 1 91.19 18 ARG B O 1
ATOM 1279 N N . THR B 1 19 ? 6.477 -17.141 13.758 1 92.31 19 THR B N 1
ATOM 1280 C CA . THR B 1 19 ? 5.043 -16.875 13.719 1 92.31 19 THR B CA 1
ATOM 1281 C C . THR B 1 19 ? 4.773 -15.414 13.398 1 92.31 19 THR B C 1
ATOM 1283 O O . THR B 1 19 ? 5.465 -14.523 13.891 1 92.31 19 THR B O 1
ATOM 1286 N N . VAL B 1 20 ? 3.859 -15.18 12.57 1 94.88 20 VAL B N 1
ATOM 1287 C CA . VAL B 1 20 ? 3.355 -13.852 12.234 1 94.88 20 VAL B CA 1
ATOM 1288 C C . VAL B 1 20 ? 1.871 -13.766 12.578 1 94.88 20 VAL B C 1
ATOM 1290 O O . VAL B 1 20 ? 1.035 -14.398 11.93 1 94.88 20 VAL B O 1
ATOM 1293 N N . ALA B 1 21 ? 1.513 -12.938 13.555 1 92.25 21 ALA B N 1
ATOM 1294 C CA . ALA B 1 21 ? 0.145 -12.977 14.07 1 92.25 21 ALA B CA 1
ATOM 1295 C C . ALA B 1 21 ? -0.556 -11.633 13.867 1 92.25 21 ALA B C 1
ATOM 1297 O O . ALA B 1 21 ? -1.786 -11.57 13.82 1 92.25 21 ALA B O 1
ATOM 1298 N N . THR B 1 22 ? 0.207 -10.555 13.805 1 92.5 22 THR B N 1
ATOM 1299 C CA . THR B 1 22 ? -0.358 -9.211 13.727 1 92.5 22 THR B CA 1
ATOM 1300 C C . THR B 1 22 ? 0.22 -8.453 12.531 1 92.5 22 THR B C 1
ATOM 1302 O O . THR B 1 22 ? 1.253 -8.844 11.984 1 92.5 22 THR B O 1
ATOM 1305 N N . PRO B 1 23 ? -0.462 -7.449 12.141 1 93.38 23 PRO B N 1
ATOM 1306 C CA . PRO B 1 23 ? 0.116 -6.609 11.094 1 93.38 23 PRO B CA 1
ATOM 1307 C C . PRO B 1 23 ? 1.511 -6.098 11.445 1 93.38 23 PRO B C 1
ATOM 1309 O O . PRO B 1 23 ? 2.385 -6.031 10.578 1 93.38 23 PRO B O 1
ATOM 1312 N N . MET B 1 24 ? 1.735 -5.777 12.703 1 91 24 MET B N 1
ATOM 1313 C CA . MET B 1 24 ? 3.043 -5.301 13.141 1 91 24 MET B CA 1
ATOM 1314 C C . MET B 1 24 ? 4.09 -6.402 13.023 1 91 24 MET B C 1
ATOM 1316 O O . MET B 1 24 ? 5.234 -6.141 12.648 1 91 24 MET B O 1
ATOM 1320 N N . ASP B 1 25 ? 3.664 -7.656 13.312 1 93.69 25 ASP B N 1
ATOM 1321 C CA . ASP B 1 25 ? 4.566 -8.781 13.109 1 93.69 25 ASP B CA 1
ATOM 1322 C C . ASP B 1 25 ? 4.969 -8.914 11.641 1 93.69 25 ASP B C 1
ATOM 1324 O O . ASP B 1 25 ? 6.141 -9.133 11.336 1 93.69 25 ASP B O 1
ATOM 1328 N N . LEU B 1 26 ? 3.947 -8.797 10.812 1 95.44 26 LEU B N 1
ATOM 1329 C CA . LEU B 1 26 ? 4.188 -8.945 9.383 1 95.44 26 LEU B CA 1
ATOM 1330 C C . LEU B 1 26 ? 5.172 -7.895 8.883 1 95.44 26 LEU B C 1
ATOM 1332 O O . LEU B 1 26 ? 6.125 -8.219 8.172 1 95.44 26 LEU B O 1
ATOM 1336 N N . GLN B 1 27 ? 4.973 -6.648 9.273 1 93.69 27 GLN B N 1
ATOM 1337 C CA . GLN B 1 27 ? 5.871 -5.559 8.906 1 93.69 27 GLN B CA 1
ATOM 1338 C C . GLN B 1 27 ? 7.297 -5.84 9.367 1 93.69 27 GLN B C 1
ATOM 1340 O O . GLN B 1 27 ? 8.25 -5.648 8.609 1 93.69 27 GLN B O 1
ATOM 1345 N N . ARG B 1 28 ? 7.43 -6.266 10.617 1 93.25 28 ARG B N 1
ATOM 1346 C CA . ARG B 1 28 ? 8.742 -6.555 11.188 1 93.25 28 ARG B CA 1
ATOM 1347 C C . ARG B 1 28 ? 9.438 -7.68 10.422 1 93.25 28 ARG B C 1
ATOM 1349 O O . ARG B 1 28 ? 10.617 -7.57 10.086 1 93.25 28 ARG B O 1
ATOM 1356 N N . ARG B 1 29 ? 8.734 -8.742 10.156 1 95.25 29 ARG B N 1
ATOM 1357 C CA . ARG B 1 29 ? 9.312 -9.898 9.484 1 95.25 29 ARG B CA 1
ATOM 1358 C C . ARG B 1 29 ? 9.742 -9.555 8.07 1 95.25 29 ARG B C 1
ATOM 1360 O O . ARG B 1 29 ? 10.812 -9.984 7.617 1 95.25 29 ARG B O 1
ATOM 1367 N N . ILE B 1 30 ? 8.938 -8.812 7.348 1 95.62 30 ILE B N 1
ATOM 1368 C CA . ILE B 1 30 ? 9.289 -8.359 6.008 1 95.62 30 ILE B CA 1
ATOM 1369 C C . ILE B 1 30 ? 10.562 -7.516 6.066 1 95.62 30 ILE B C 1
ATOM 1371 O O . ILE B 1 30 ? 11.461 -7.676 5.238 1 95.62 30 ILE B O 1
ATOM 1375 N N . GLY B 1 31 ? 10.617 -6.641 7.051 1 94.19 31 GLY B N 1
ATOM 1376 C CA . GLY B 1 31 ? 11.797 -5.809 7.242 1 94.19 31 GLY B CA 1
ATOM 1377 C C . GLY B 1 31 ? 13.062 -6.609 7.48 1 94.19 31 GLY B C 1
ATOM 1378 O O . GLY B 1 31 ? 14.156 -6.18 7.109 1 94.19 31 GLY B O 1
ATOM 1379 N N . GLU B 1 32 ? 12.93 -7.773 8.109 1 94.94 32 GLU B N 1
ATOM 1380 C CA . GLU B 1 32 ? 14.062 -8.633 8.43 1 94.94 32 GLU B CA 1
ATOM 1381 C C . GLU B 1 32 ? 14.492 -9.453 7.219 1 94.94 32 GLU B C 1
ATOM 1383 O O . GLU B 1 32 ? 15.562 -10.062 7.223 1 94.94 32 GLU B O 1
ATOM 1388 N N . GLY B 1 33 ? 13.695 -9.398 6.211 1 94.75 33 GLY B N 1
ATOM 1389 C CA . GLY B 1 33 ? 13.961 -10.219 5.039 1 94.75 33 GLY B CA 1
ATOM 1390 C C . GLY B 1 33 ? 13.273 -11.57 5.082 1 94.75 33 GLY B C 1
ATOM 1391 O O . GLY B 1 33 ? 13.422 -12.32 6.047 1 94.75 33 GLY B O 1
ATOM 1392 N N . VAL B 1 34 ? 12.523 -11.875 4.043 1 96.44 34 VAL B N 1
ATOM 1393 C CA . VAL B 1 34 ? 11.836 -13.156 3.965 1 96.44 34 VAL B CA 1
ATOM 1394 C C . VAL B 1 34 ? 12.539 -14.062 2.961 1 96.44 34 VAL B C 1
ATOM 1396 O O . VAL B 1 34 ? 13.336 -13.602 2.146 1 96.44 34 VAL B O 1
ATOM 1399 N N . ALA B 1 35 ? 12.258 -15.336 3.111 1 97.62 35 ALA B N 1
ATOM 1400 C CA . ALA B 1 35 ? 12.859 -16.312 2.211 1 97.62 35 ALA B CA 1
ATOM 1401 C C . ALA B 1 35 ? 12.477 -16.031 0.76 1 97.62 35 ALA B C 1
ATOM 1403 O O . ALA B 1 35 ? 11.328 -15.688 0.472 1 97.62 35 ALA B O 1
ATOM 1404 N N . VAL B 1 36 ? 13.422 -16.234 -0.147 1 97.38 36 VAL B N 1
ATOM 1405 C CA . VAL B 1 36 ? 13.234 -15.906 -1.557 1 97.38 36 VAL B CA 1
ATOM 1406 C C . VAL B 1 36 ? 12.172 -16.812 -2.166 1 97.38 36 VAL B C 1
ATOM 1408 O O . VAL B 1 36 ? 11.508 -16.438 -3.137 1 97.38 36 VAL B O 1
ATOM 1411 N N . ASP B 1 37 ? 11.914 -17.938 -1.572 1 97.25 37 ASP B N 1
ATOM 1412 C CA . ASP B 1 37 ? 10.945 -18.891 -2.088 1 97.25 37 ASP B CA 1
ATOM 1413 C C . ASP B 1 37 ? 9.531 -18.297 -2.066 1 97.25 37 ASP B C 1
ATOM 1415 O O . ASP B 1 37 ? 8.625 -18.828 -2.703 1 97.25 37 ASP B O 1
ATOM 1419 N N . ALA B 1 38 ? 9.328 -17.234 -1.256 1 98.19 38 ALA B N 1
ATOM 1420 C CA . ALA B 1 38 ? 8.031 -16.562 -1.204 1 98.19 38 ALA B CA 1
ATOM 1421 C C . ALA B 1 38 ? 7.598 -16.109 -2.594 1 98.19 38 ALA B C 1
ATOM 1423 O O . ALA B 1 38 ? 6.41 -16.141 -2.92 1 98.19 38 ALA B O 1
ATOM 1424 N N . LEU B 1 39 ? 8.562 -15.75 -3.432 1 97.94 39 LEU B N 1
ATOM 1425 C CA . LEU B 1 39 ? 8.266 -15.273 -4.777 1 97.94 39 LEU B CA 1
ATOM 1426 C C . LEU B 1 39 ? 7.574 -16.359 -5.598 1 97.94 39 LEU B C 1
ATOM 1428 O O . LEU B 1 39 ? 6.504 -16.125 -6.16 1 97.94 39 LEU B O 1
ATOM 1432 N N . ASP B 1 40 ? 8.219 -17.469 -5.578 1 97.25 40 ASP B N 1
ATOM 1433 C CA . ASP B 1 40 ? 7.664 -18.562 -6.355 1 97.25 40 ASP B CA 1
ATOM 1434 C C . ASP B 1 40 ? 6.332 -19.031 -5.77 1 97.25 40 ASP B C 1
ATOM 1436 O O . ASP B 1 40 ? 5.41 -19.391 -6.508 1 97.25 40 ASP B O 1
ATOM 1440 N N . ARG B 1 41 ? 6.211 -19.078 -4.488 1 97.75 41 ARG B N 1
ATOM 1441 C CA . ARG B 1 41 ? 4.98 -19.5 -3.824 1 97.75 41 ARG B CA 1
ATOM 1442 C C . ARG B 1 41 ? 3.818 -18.578 -4.195 1 97.75 41 ARG B C 1
ATOM 1444 O O . ARG B 1 41 ? 2.723 -19.062 -4.5 1 97.75 41 ARG B O 1
ATOM 1451 N N . VAL B 1 42 ? 4.039 -17.312 -4.207 1 98.31 42 VAL B N 1
ATOM 1452 C CA . VAL B 1 42 ? 3.014 -16.328 -4.555 1 98.31 42 VAL B CA 1
ATOM 1453 C C . VAL B 1 42 ? 2.641 -16.484 -6.027 1 98.31 42 VAL B C 1
ATOM 1455 O O . VAL B 1 42 ? 1.458 -16.531 -6.375 1 98.31 42 VAL B O 1
ATOM 1458 N N . ALA B 1 43 ? 3.646 -16.594 -6.852 1 98.19 43 ALA B N 1
ATOM 1459 C CA . ALA B 1 43 ? 3.41 -16.719 -8.289 1 98.19 43 ALA B CA 1
ATOM 1460 C C . ALA B 1 43 ? 2.605 -17.969 -8.609 1 98.19 43 ALA B C 1
ATOM 1462 O O . ALA B 1 43 ? 1.753 -17.953 -9.5 1 98.19 43 ALA B O 1
ATOM 1463 N N . ARG B 1 44 ? 2.805 -19.031 -7.867 1 97.44 44 ARG B N 1
ATOM 1464 C CA . ARG B 1 44 ? 2.148 -20.312 -8.117 1 97.44 44 ARG B CA 1
ATOM 1465 C C . ARG B 1 44 ? 0.661 -20.234 -7.789 1 97.44 44 ARG B C 1
ATOM 1467 O O . ARG B 1 44 ? -0.128 -21.047 -8.273 1 97.44 44 ARG B O 1
ATOM 1474 N N . HIS B 1 45 ? 0.259 -19.328 -6.992 1 96.56 45 HIS B N 1
ATOM 1475 C CA . HIS B 1 45 ? -1.156 -19.172 -6.676 1 96.56 45 HIS B CA 1
ATOM 1476 C C . HIS B 1 45 ? -1.933 -18.641 -7.879 1 96.56 45 HIS B C 1
ATOM 1478 O O . HIS B 1 45 ? -3.16 -18.75 -7.926 1 96.56 45 HIS B O 1
ATOM 1484 N N . VAL B 1 46 ? -1.224 -18.078 -8.844 1 97.06 46 VAL B N 1
ATOM 1485 C CA . VAL B 1 46 ? -1.935 -17.391 -9.922 1 97.06 46 VAL B CA 1
ATOM 1486 C C . VAL B 1 46 ? -1.648 -18.109 -11.25 1 97.06 46 VAL B C 1
ATOM 1488 O O . VAL B 1 46 ? -2.516 -18.172 -12.125 1 97.06 46 VAL B O 1
ATOM 1491 N N . TYR B 1 47 ? -0.382 -18.562 -11.383 1 97.25 47 TYR B N 1
ATOM 1492 C CA . TYR B 1 47 ? -0 -19.141 -12.664 1 97.25 47 TYR B CA 1
ATOM 1493 C C . TYR B 1 47 ? 0.488 -20.578 -12.492 1 97.25 47 TYR B C 1
ATOM 1495 O O . TYR B 1 47 ? 1.352 -20.844 -11.648 1 97.25 47 TYR B O 1
ATOM 1503 N N . ALA B 1 48 ? 0.013 -21.5 -13.344 1 95.31 48 ALA B N 1
ATOM 1504 C CA . ALA B 1 48 ? 0.539 -22.859 -13.422 1 95.31 48 ALA B CA 1
ATOM 1505 C C . ALA B 1 48 ? 1.76 -22.922 -14.336 1 95.31 48 ALA B C 1
ATOM 1507 O O . ALA B 1 48 ? 2.684 -23.703 -14.094 1 95.31 48 ALA B O 1
ATOM 1508 N N . ASP B 1 49 ? 1.784 -22.094 -15.297 1 96.75 49 ASP B N 1
ATOM 1509 C CA . ASP B 1 49 ? 2.842 -22.062 -16.312 1 96.75 49 ASP B CA 1
ATOM 1510 C C . ASP B 1 49 ? 4.113 -21.422 -15.75 1 96.75 49 ASP B C 1
ATOM 1512 O O . ASP B 1 49 ? 4.102 -20.266 -15.336 1 96.75 49 ASP B O 1
ATOM 1516 N N . PRO B 1 50 ? 5.23 -22.172 -15.836 1 96.69 50 PRO B N 1
ATOM 1517 C CA . PRO B 1 50 ? 6.477 -21.656 -15.266 1 96.69 50 PRO B CA 1
ATOM 1518 C C . PRO B 1 50 ? 6.926 -20.344 -15.922 1 96.69 50 PRO B C 1
ATOM 1520 O O . PRO B 1 50 ? 7.492 -19.484 -15.25 1 96.69 50 PRO B O 1
ATOM 1523 N N . ALA B 1 51 ? 6.684 -20.188 -17.156 1 97.5 51 ALA B N 1
ATOM 1524 C CA . ALA B 1 51 ? 7.09 -18.953 -17.844 1 97.5 51 ALA B CA 1
ATOM 1525 C C . ALA B 1 51 ? 6.289 -17.766 -17.344 1 97.5 51 ALA B C 1
ATOM 1527 O O . ALA B 1 51 ? 6.852 -16.688 -17.109 1 97.5 51 ALA B O 1
ATOM 1528 N N . ALA B 1 52 ? 4.992 -17.953 -17.156 1 97 52 ALA B N 1
ATOM 1529 C CA . ALA B 1 52 ? 4.137 -16.891 -16.641 1 97 52 ALA B CA 1
ATOM 1530 C C . ALA B 1 52 ? 4.504 -16.547 -15.195 1 97 52 ALA B C 1
ATOM 1532 O O . ALA B 1 52 ? 4.496 -15.367 -14.82 1 97 52 ALA B O 1
ATOM 1533 N N . ARG B 1 53 ? 4.828 -17.594 -14.43 1 97.56 53 ARG B N 1
ATOM 1534 C CA . ARG B 1 53 ? 5.273 -17.359 -13.062 1 97.56 53 ARG B CA 1
ATOM 1535 C C . ARG B 1 53 ? 6.523 -16.484 -13.039 1 97.56 53 ARG B C 1
ATOM 1537 O O . ARG B 1 53 ? 6.609 -15.531 -12.258 1 97.56 53 ARG B O 1
ATOM 1544 N N . ARG B 1 54 ? 7.453 -16.766 -13.93 1 96.88 54 ARG B N 1
ATOM 1545 C CA . ARG B 1 54 ? 8.711 -16.031 -13.984 1 96.88 54 ARG B CA 1
ATOM 1546 C C . ARG B 1 54 ? 8.477 -14.578 -14.352 1 96.88 54 ARG B C 1
ATOM 1548 O O . ARG B 1 54 ? 9.141 -13.68 -13.828 1 96.88 54 ARG B O 1
ATOM 1555 N N . ILE B 1 55 ? 7.582 -14.32 -15.219 1 97.06 55 ILE B N 1
ATOM 1556 C CA . ILE B 1 55 ? 7.254 -12.961 -15.633 1 97.06 55 ILE B CA 1
ATOM 1557 C C . ILE B 1 55 ? 6.746 -12.164 -14.43 1 97.06 55 ILE B C 1
ATOM 1559 O O . ILE B 1 55 ? 7.18 -11.031 -14.195 1 97.06 55 ILE B O 1
ATOM 1563 N N . LEU B 1 56 ? 5.859 -12.789 -13.633 1 97.56 56 LEU B N 1
ATOM 1564 C CA . LEU B 1 56 ? 5.352 -12.117 -12.445 1 97.56 56 LEU B CA 1
ATOM 1565 C C . LEU B 1 56 ? 6.473 -11.859 -11.438 1 97.56 56 LEU B C 1
ATOM 1567 O O . LEU B 1 56 ? 6.57 -10.773 -10.875 1 97.56 56 LEU B O 1
ATOM 1571 N N . MET B 1 57 ? 7.301 -12.914 -11.25 1 98 57 MET B N 1
ATOM 1572 C CA . MET B 1 57 ? 8.422 -12.766 -10.328 1 98 57 MET B CA 1
ATOM 1573 C C . MET B 1 57 ? 9.336 -11.625 -10.758 1 98 57 MET B C 1
ATOM 1575 O O . MET B 1 57 ? 9.805 -10.844 -9.922 1 98 57 MET B O 1
ATOM 1579 N N . ASN B 1 58 ? 9.539 -11.453 -12.031 1 97.81 58 ASN B N 1
ATOM 1580 C CA . ASN B 1 58 ? 10.422 -10.422 -12.562 1 97.81 58 ASN B CA 1
ATOM 1581 C C . ASN B 1 58 ? 9.82 -9.031 -12.398 1 97.81 58 ASN B C 1
ATOM 1583 O O . ASN B 1 58 ? 10.539 -8.031 -12.422 1 97.81 58 ASN B O 1
ATOM 1587 N N . ARG B 1 59 ? 8.516 -8.93 -12.266 1 96.19 59 ARG B N 1
ATOM 1588 C CA . ARG B 1 59 ? 7.883 -7.648 -11.984 1 96.19 59 ARG B CA 1
ATOM 1589 C C . ARG B 1 59 ? 8.125 -7.223 -10.539 1 96.19 59 ARG B C 1
ATOM 1591 O O . ARG B 1 59 ? 8.055 -6.035 -10.219 1 96.19 59 ARG B O 1
ATOM 1598 N N . ILE B 1 60 ? 8.367 -8.242 -9.695 1 97.44 60 ILE B N 1
ATOM 1599 C CA . ILE B 1 60 ? 8.617 -7.977 -8.281 1 97.44 60 ILE B CA 1
ATOM 1600 C C . ILE B 1 60 ? 10.109 -7.727 -8.055 1 97.44 60 ILE B C 1
ATOM 1602 O O . ILE B 1 60 ? 10.484 -6.805 -7.328 1 97.44 60 ILE B O 1
ATOM 1606 N N . VAL B 1 61 ? 10.906 -8.57 -8.711 1 97.62 61 VAL B N 1
ATOM 1607 C CA . VAL B 1 61 ? 12.359 -8.484 -8.68 1 97.62 61 VAL B CA 1
ATOM 1608 C C . VAL B 1 61 ? 12.906 -8.508 -10.102 1 97.62 61 VAL B C 1
ATOM 1610 O O . VAL B 1 61 ? 12.703 -9.477 -10.836 1 97.62 61 VAL B O 1
ATOM 1613 N N . PRO B 1 62 ? 13.664 -7.422 -10.461 1 96.19 62 PRO B N 1
ATOM 1614 C CA . PRO B 1 62 ? 14.227 -7.43 -11.812 1 96.19 62 PRO B CA 1
ATOM 1615 C C . PRO B 1 62 ? 15.023 -8.695 -12.109 1 96.19 62 PRO B C 1
ATOM 1617 O O . PRO B 1 62 ? 15.688 -9.234 -11.219 1 96.19 62 PRO B O 1
ATOM 1620 N N . GLU B 1 63 ? 15.047 -9.062 -13.312 1 94.38 63 GLU B N 1
ATOM 1621 C CA . GLU B 1 63 ? 15.625 -10.328 -13.766 1 94.38 63 GLU B CA 1
ATOM 1622 C C . GLU B 1 63 ? 17.094 -10.445 -13.344 1 94.38 63 GLU B C 1
ATOM 1624 O O . GLU B 1 63 ? 17.5 -11.469 -12.805 1 94.38 63 GLU B O 1
ATOM 1629 N N . GLY B 1 64 ? 17.859 -9.43 -13.57 1 93.75 64 GLY B N 1
ATOM 1630 C CA . GLY B 1 64 ? 19.266 -9.453 -13.211 1 93.75 64 GLY B CA 1
ATOM 1631 C C . GLY B 1 64 ? 19.5 -9.641 -11.727 1 93.75 64 GLY B C 1
ATOM 1632 O O . GLY B 1 64 ? 20.5 -10.234 -11.32 1 93.75 64 GLY B O 1
ATOM 1633 N N . THR B 1 65 ? 18.594 -9.18 -10.898 1 96.56 65 THR B N 1
ATOM 1634 C CA . THR B 1 65 ? 18.688 -9.219 -9.445 1 96.56 65 THR B CA 1
ATOM 1635 C C . THR B 1 65 ? 18.156 -10.547 -8.906 1 96.56 65 THR B C 1
ATOM 1637 O O . THR B 1 65 ? 18.594 -11.023 -7.863 1 96.56 65 THR B O 1
ATOM 1640 N N . LEU B 1 66 ? 17.219 -11.094 -9.656 1 96.81 66 LEU B N 1
ATOM 1641 C CA . LEU B 1 66 ? 16.547 -12.297 -9.195 1 96.81 66 LEU B CA 1
ATOM 1642 C C . LEU B 1 66 ? 17.531 -13.453 -9.047 1 96.81 66 LEU B C 1
ATOM 1644 O O . LEU B 1 66 ? 17.484 -14.195 -8.062 1 96.81 66 LEU B O 1
ATOM 1648 N N . LYS B 1 67 ? 18.375 -13.609 -9.93 1 94 67 LYS B N 1
ATOM 1649 C CA . LYS B 1 67 ? 19.406 -14.656 -9.844 1 94 67 LYS B CA 1
ATOM 1650 C C . LYS B 1 67 ? 20.234 -14.508 -8.57 1 94 67 LYS B C 1
ATOM 1652 O O . LYS B 1 67 ? 20.5 -15.492 -7.883 1 94 67 LYS B O 1
ATOM 1657 N N . ARG B 1 68 ? 20.578 -13.359 -8.312 1 95.62 68 ARG B N 1
ATOM 1658 C CA . ARG B 1 68 ? 21.344 -13.07 -7.113 1 95.62 68 ARG B CA 1
ATOM 1659 C C . ARG B 1 68 ? 20.547 -13.383 -5.852 1 95.62 68 ARG B C 1
ATOM 1661 O O . ARG B 1 68 ? 21.078 -13.969 -4.906 1 95.62 68 ARG B O 1
ATOM 1668 N N . ARG B 1 69 ? 19.312 -12.992 -5.836 1 96.44 69 ARG B N 1
ATOM 1669 C CA . ARG B 1 69 ? 18.453 -13.258 -4.684 1 96.44 69 ARG B CA 1
ATOM 1670 C C . ARG B 1 69 ? 18.312 -14.758 -4.441 1 96.44 69 ARG B C 1
ATOM 1672 O O . ARG B 1 69 ? 18.328 -15.211 -3.295 1 96.44 69 ARG B O 1
ATOM 1679 N N . LEU B 1 70 ? 18.156 -15.438 -5.535 1 94.56 70 LEU B N 1
ATOM 1680 C CA . LEU B 1 70 ? 18 -16.875 -5.422 1 94.56 70 LEU B CA 1
ATOM 1681 C C . LEU B 1 70 ? 19.25 -17.516 -4.801 1 94.56 70 LEU B C 1
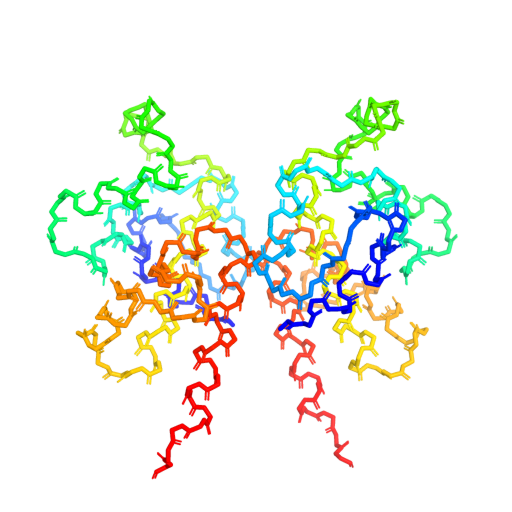ATOM 1683 O O . LEU B 1 70 ? 19.141 -18.469 -4.031 1 94.56 70 LEU B O 1
ATOM 1687 N N . ARG B 1 71 ? 20.344 -16.906 -5.02 1 94.88 71 ARG B N 1
ATOM 1688 C CA . ARG B 1 71 ? 21.578 -17.391 -4.426 1 94.88 71 ARG B CA 1
ATOM 1689 C C . ARG B 1 71 ? 21.672 -16.984 -2.957 1 94.88 71 ARG B C 1
ATOM 1691 O O . ARG B 1 71 ? 22.094 -17.781 -2.115 1 94.88 71 ARG B O 1
ATOM 1698 N N . GLU B 1 72 ? 21.312 -15.844 -2.631 1 95.94 72 GLU B N 1
ATOM 1699 C CA . GLU B 1 72 ? 21.391 -15.312 -1.273 1 95.94 72 GLU B CA 1
ATOM 1700 C C . GLU B 1 72 ? 20.344 -15.969 -0.368 1 95.94 72 GLU B C 1
ATOM 1702 O O . GLU B 1 72 ? 20.547 -16.047 0.846 1 95.94 72 GLU B O 1
ATOM 1707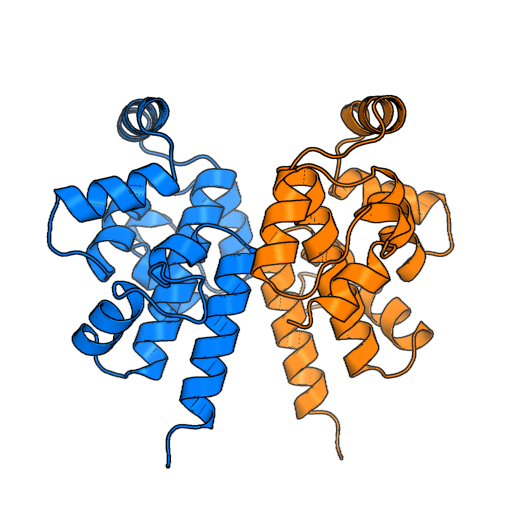 N N . GLY B 1 73 ? 19.219 -16.281 -0.962 1 96.5 73 GLY B N 1
ATOM 1708 C CA . GLY B 1 73 ? 18.188 -17.016 -0.246 1 96.5 73 GLY B CA 1
ATOM 1709 C C . GLY B 1 73 ? 17.172 -16.109 0.429 1 96.5 73 GLY B C 1
ATOM 1710 O O . GLY B 1 73 ? 16.219 -16.578 1.032 1 96.5 73 GLY B O 1
ATOM 1711 N N . ARG B 1 74 ? 17.375 -14.773 0.346 1 96.62 74 ARG B N 1
ATOM 1712 C CA . ARG B 1 74 ? 16.484 -13.844 1.036 1 96.62 74 ARG B CA 1
ATOM 1713 C C . ARG B 1 74 ? 16.172 -12.633 0.164 1 96.62 74 ARG B C 1
ATOM 1715 O O . ARG B 1 74 ? 17.016 -12.18 -0.603 1 96.62 74 ARG B O 1
ATOM 1722 N N . LEU B 1 75 ? 14.961 -12.148 0.302 1 97.5 75 LEU B N 1
ATOM 1723 C CA . LEU B 1 75 ? 14.547 -10.914 -0.359 1 97.5 75 LEU B CA 1
ATOM 1724 C C . LEU B 1 75 ? 14.938 -9.695 0.471 1 97.5 75 LEU B C 1
ATOM 1726 O O . LEU B 1 75 ? 15.016 -9.781 1.698 1 97.5 75 LEU B O 1
ATOM 1730 N N . THR B 1 76 ? 15.203 -8.609 -0.202 1 96.62 76 THR B N 1
ATOM 1731 C CA . THR B 1 76 ? 15.32 -7.34 0.511 1 96.62 76 THR B CA 1
ATOM 1732 C C . THR B 1 76 ? 13.977 -6.918 1.093 1 96.62 76 THR B C 1
ATOM 1734 O O . THR B 1 76 ? 12.93 -7.426 0.679 1 96.62 76 THR B O 1
ATOM 1737 N N . PRO B 1 77 ? 13.922 -6.039 2.045 1 95.75 77 PRO B N 1
ATOM 1738 C CA . PRO B 1 77 ? 12.664 -5.547 2.609 1 95.75 77 PRO B CA 1
ATOM 1739 C C . PRO B 1 77 ? 11.711 -5.008 1.543 1 95.75 77 PRO B C 1
ATOM 1741 O O . PRO B 1 77 ? 10.516 -5.32 1.566 1 95.75 77 PRO B O 1
ATOM 1744 N N . ALA B 1 78 ? 12.203 -4.25 0.556 1 94.88 78 ALA B N 1
ATOM 1745 C CA . ALA B 1 78 ? 11.359 -3.693 -0.497 1 94.88 78 ALA B CA 1
ATOM 1746 C C . ALA B 1 78 ? 10.766 -4.797 -1.363 1 94.88 78 ALA B C 1
ATOM 1748 O O . ALA B 1 78 ? 9.586 -4.746 -1.721 1 94.88 78 ALA B O 1
ATOM 1749 N N . GLU B 1 79 ? 11.562 -5.801 -1.675 1 97.19 79 GLU B N 1
ATOM 1750 C CA . GLU B 1 79 ? 11.086 -6.934 -2.461 1 97.19 79 GLU B CA 1
ATOM 1751 C C . GLU B 1 79 ? 10.055 -7.75 -1.683 1 97.19 79 GLU B C 1
ATOM 1753 O O . GLU B 1 79 ? 9.07 -8.227 -2.254 1 97.19 79 GLU B O 1
ATOM 1758 N N . GLY B 1 80 ? 10.359 -7.941 -0.374 1 97.31 80 GLY B N 1
ATOM 1759 C CA . GLY B 1 80 ? 9.406 -8.617 0.495 1 97.31 80 GLY B CA 1
ATOM 1760 C C . GLY B 1 80 ? 8.07 -7.895 0.591 1 97.31 80 GLY B C 1
ATOM 1761 O O . GLY B 1 80 ? 7.016 -8.531 0.578 1 97.31 80 GLY B O 1
ATOM 1762 N N . GLU B 1 81 ? 8.102 -6.578 0.646 1 96.62 81 GLU B N 1
ATOM 1763 C CA . GLU B 1 81 ? 6.891 -5.77 0.706 1 96.62 81 GLU B CA 1
ATOM 1764 C C . GLU B 1 81 ? 6.059 -5.926 -0.563 1 96.62 81 GLU B C 1
ATOM 1766 O O . GLU B 1 81 ? 4.836 -6.074 -0.497 1 96.62 81 GLU B O 1
ATOM 1771 N N . ARG B 1 82 ? 6.711 -5.902 -1.734 1 97.44 82 ARG B N 1
ATOM 1772 C CA . ARG B 1 82 ? 6.004 -6.102 -2.994 1 97.44 82 ARG B CA 1
ATOM 1773 C C . ARG B 1 82 ? 5.395 -7.496 -3.064 1 97.44 82 ARG B C 1
ATOM 1775 O O . ARG B 1 82 ? 4.266 -7.664 -3.531 1 97.44 82 ARG B O 1
ATOM 1782 N N . THR B 1 83 ? 6.184 -8.445 -2.594 1 98.31 83 THR B N 1
ATOM 1783 C CA . THR B 1 83 ? 5.695 -9.82 -2.588 1 98.31 83 THR B CA 1
ATOM 1784 C C . THR B 1 83 ? 4.449 -9.953 -1.717 1 98.31 83 THR B C 1
ATOM 1786 O O . THR B 1 83 ? 3.451 -10.547 -2.135 1 98.31 83 THR B O 1
ATOM 1789 N N . ALA B 1 84 ? 4.488 -9.359 -0.533 1 98 84 ALA B N 1
ATOM 1790 C CA . ALA B 1 84 ? 3.361 -9.398 0.393 1 98 84 ALA B CA 1
ATOM 1791 C C . ALA B 1 84 ? 2.16 -8.648 -0.173 1 98 84 ALA B C 1
ATOM 1793 O O . ALA B 1 84 ? 1.013 -9.047 0.044 1 98 84 ALA B O 1
ATOM 1794 N N . ARG B 1 85 ? 2.408 -7.617 -0.853 1 97.56 85 ARG B N 1
ATOM 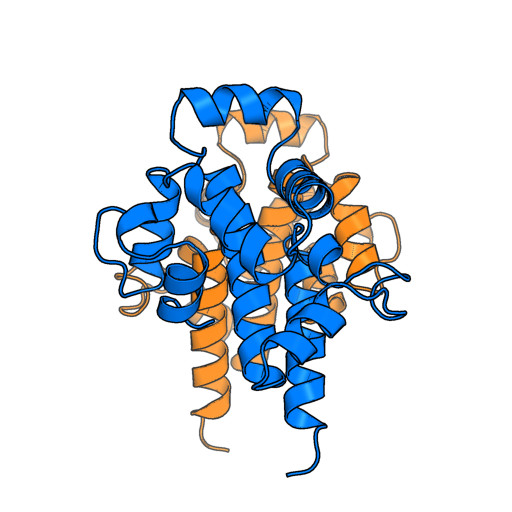1795 C CA . ARG B 1 85 ? 1.356 -6.848 -1.511 1 97.56 85 ARG B CA 1
ATOM 1796 C C . ARG B 1 85 ? 0.606 -7.703 -2.527 1 97.56 85 ARG B C 1
ATOM 1798 O O . ARG B 1 85 ? -0.626 -7.73 -2.535 1 97.56 85 ARG B O 1
ATOM 1805 N N . VAL B 1 86 ? 1.334 -8.359 -3.344 1 98.38 86 VAL B N 1
ATOM 1806 C CA . VAL B 1 86 ? 0.733 -9.234 -4.344 1 98.38 86 VAL B CA 1
ATOM 1807 C C . VAL B 1 86 ? -0.015 -10.375 -3.654 1 98.38 86 VAL B C 1
ATOM 1809 O O . VAL B 1 86 ? -1.135 -10.719 -4.043 1 98.38 86 VAL B O 1
ATOM 1812 N N . ALA B 1 87 ? 0.569 -10.906 -2.621 1 98.31 87 ALA B N 1
ATOM 1813 C CA . ALA B 1 87 ? -0.071 -11.961 -1.845 1 98.31 87 ALA B CA 1
ATOM 1814 C C . ALA B 1 87 ? -1.407 -11.492 -1.275 1 98.31 87 ALA B C 1
ATOM 1816 O O . ALA B 1 87 ? -2.389 -12.242 -1.279 1 98.31 87 ALA B O 1
ATOM 1817 N N . ASN B 1 88 ? -1.409 -10.328 -0.761 1 97.75 88 ASN B N 1
ATOM 1818 C CA . ASN B 1 88 ? -2.637 -9.758 -0.21 1 97.75 88 ASN B CA 1
ATOM 1819 C C . ASN B 1 88 ? -3.744 -9.703 -1.258 1 97.75 88 ASN B C 1
ATOM 1821 O O . ASN B 1 88 ? -4.891 -10.047 -0.975 1 97.75 88 ASN B O 1
ATOM 1825 N N . VAL B 1 89 ? -3.447 -9.25 -2.432 1 97.88 89 VAL B N 1
ATOM 1826 C CA . VAL B 1 89 ? -4.41 -9.141 -3.521 1 97.88 89 VAL B CA 1
ATOM 1827 C C . VAL B 1 89 ? -4.914 -10.531 -3.906 1 97.88 89 VAL B C 1
ATOM 1829 O O . VAL B 1 89 ? -6.109 -10.727 -4.137 1 97.88 89 VAL B O 1
ATOM 1832 N N . ILE B 1 90 ? -4.016 -11.477 -3.951 1 98.06 90 ILE B N 1
ATOM 1833 C CA . ILE B 1 90 ? -4.383 -12.852 -4.285 1 98.06 90 ILE B CA 1
ATOM 1834 C C . ILE B 1 90 ? -5.352 -13.398 -3.238 1 98.06 90 ILE B C 1
ATOM 1836 O O . ILE B 1 90 ? -6.406 -13.938 -3.578 1 98.06 90 ILE B O 1
ATOM 1840 N N . ALA B 1 91 ? -4.996 -13.219 -2.012 1 97 91 ALA B N 1
ATOM 1841 C CA . ALA B 1 91 ? -5.859 -13.688 -0.929 1 97 91 ALA B CA 1
ATOM 1842 C C . ALA B 1 91 ? -7.234 -13.031 -1.001 1 97 91 ALA B C 1
ATOM 1844 O O . ALA B 1 91 ? -8.258 -13.695 -0.799 1 97 91 ALA B O 1
ATOM 1845 N N . HIS B 1 92 ? -7.297 -11.773 -1.258 1 96.81 92 HIS B N 1
ATOM 1846 C CA . HIS B 1 92 ? -8.555 -11.047 -1.374 1 96.81 92 HIS B CA 1
ATOM 1847 C C . HIS B 1 92 ? -9.398 -11.586 -2.523 1 96.81 92 HIS B C 1
ATOM 1849 O O . HIS B 1 92 ? -10.602 -11.789 -2.369 1 96.81 92 HIS B O 1
ATOM 1855 N N . ALA B 1 93 ? -8.734 -11.773 -3.645 1 97.44 93 ALA B N 1
ATOM 1856 C CA . ALA B 1 93 ? -9.453 -12.312 -4.797 1 97.44 93 ALA B CA 1
ATOM 1857 C C . ALA B 1 93 ? -10.031 -13.688 -4.492 1 97.44 93 ALA B C 1
ATOM 1859 O O . ALA B 1 93 ? -11.18 -13.977 -4.836 1 97.44 93 ALA B O 1
ATOM 1860 N N . GLU B 1 94 ? -9.258 -14.523 -3.846 1 96.06 94 GLU B N 1
ATOM 1861 C CA . GLU B 1 94 ? -9.734 -15.859 -3.49 1 96.06 94 GLU B CA 1
ATOM 1862 C C . GLU B 1 94 ? -10.922 -15.789 -2.535 1 96.06 94 GLU B C 1
ATOM 1864 O O . GLU B 1 94 ? -11.844 -16.609 -2.619 1 96.06 94 GLU B O 1
ATOM 1869 N N . TYR B 1 95 ? -10.852 -14.875 -1.677 1 95 95 TYR B N 1
ATOM 1870 C CA . TYR B 1 95 ? -11.969 -14.664 -0.759 1 95 95 TYR B CA 1
ATOM 1871 C C . TYR B 1 95 ? -13.227 -14.25 -1.513 1 95 95 TYR B C 1
ATOM 1873 O O . TYR B 1 95 ? -14.32 -14.75 -1.23 1 95 95 TYR B O 1
ATOM 1881 N N . VAL B 1 96 ? -13.156 -13.367 -2.459 1 94.81 96 VAL B N 1
ATOM 1882 C CA . VAL B 1 96 ? -14.281 -12.805 -3.195 1 94.81 96 VAL B CA 1
ATOM 1883 C C . VAL B 1 96 ? -14.922 -13.883 -4.07 1 94.81 96 VAL B C 1
ATOM 1885 O O . VAL B 1 96 ? -16.141 -14 -4.133 1 94.81 96 VAL B O 1
ATOM 1888 N N . TRP B 1 97 ? -14.172 -14.68 -4.75 1 93.75 97 TRP B N 1
ATOM 1889 C CA . TRP B 1 97 ? -14.688 -15.656 -5.711 1 93.75 97 TRP B CA 1
ATOM 1890 C C . TRP B 1 97 ? -15.055 -16.969 -5.02 1 93.75 97 TRP B C 1
ATOM 1892 O O . TRP B 1 97 ? -15.812 -17.766 -5.566 1 93.75 97 TRP B O 1
ATOM 1902 N N . ARG B 1 98 ? -14.43 -17.234 -3.908 1 90.31 98 ARG B N 1
ATOM 1903 C CA . ARG B 1 98 ? -14.641 -18.469 -3.146 1 90.31 98 ARG B CA 1
ATOM 1904 C C . ARG B 1 98 ? -14.305 -19.688 -3.984 1 90.31 98 ARG B C 1
ATOM 1906 O O . ARG B 1 98 ? -14.852 -20.781 -3.762 1 90.31 98 ARG B O 1
ATOM 1913 N N . ASN B 1 99 ? -13.711 -19.547 -5.066 1 91.69 99 ASN B N 1
ATOM 1914 C CA . ASN B 1 99 ? -13.18 -20.531 -6 1 91.69 99 ASN B CA 1
ATOM 1915 C C . ASN B 1 99 ? -11.812 -20.125 -6.543 1 91.69 99 ASN B C 1
ATOM 1917 O O . ASN B 1 99 ? -11.695 -19.094 -7.215 1 91.69 99 ASN B O 1
ATOM 1921 N N . VAL B 1 100 ? -10.859 -20.891 -6.293 1 91.69 100 VAL B N 1
ATOM 1922 C CA . VAL B 1 100 ? -9.477 -20.547 -6.59 1 91.69 100 VAL B CA 1
ATOM 1923 C C . VAL B 1 100 ? -9.297 -20.375 -8.094 1 91.69 100 VAL B C 1
ATOM 1925 O O . VAL B 1 100 ? -8.609 -19.469 -8.547 1 91.69 100 VAL B O 1
ATOM 1928 N N . GLU B 1 101 ? -9.961 -21.234 -8.82 1 95.12 101 GLU B N 1
ATOM 1929 C CA . GLU B 1 101 ? -9.805 -21.172 -10.273 1 95.12 101 GLU B CA 1
ATOM 1930 C C . GLU B 1 101 ? -10.445 -19.906 -10.836 1 95.12 101 GLU B C 1
ATOM 1932 O O . GLU B 1 101 ? -9.891 -19.266 -11.742 1 95.12 101 GLU B O 1
ATOM 1937 N N . ASP B 1 102 ? -11.594 -19.516 -10.32 1 95.69 102 ASP B N 1
ATOM 1938 C CA . ASP B 1 102 ? -12.25 -18.297 -10.75 1 95.69 102 ASP B CA 1
ATOM 1939 C C . ASP B 1 102 ? -11.43 -17.062 -10.359 1 95.69 102 ASP B C 1
ATOM 1941 O O . ASP B 1 102 ? -11.305 -16.125 -11.141 1 95.69 102 ASP B O 1
ATOM 1945 N N . ALA B 1 103 ? -10.875 -17.125 -9.211 1 96.75 103 ALA B N 1
ATOM 1946 C CA . ALA B 1 103 ? -10.016 -16.031 -8.758 1 96.75 103 ALA B CA 1
ATOM 1947 C C . ALA B 1 103 ? -8.797 -15.891 -9.656 1 96.75 103 ALA B C 1
ATOM 1949 O O . ALA B 1 103 ? -8.445 -14.781 -10.062 1 96.75 103 ALA B O 1
ATOM 1950 N N . ARG B 1 104 ? -8.203 -16.984 -9.969 1 97.19 104 ARG B N 1
ATOM 1951 C CA . ARG B 1 104 ? -7.031 -16.984 -10.836 1 97.19 104 ARG B CA 1
ATOM 1952 C C . ARG B 1 104 ? -7.367 -16.406 -12.203 1 97.19 104 ARG B C 1
ATOM 1954 O O . ARG B 1 104 ? -6.613 -15.586 -12.734 1 97.19 104 ARG B O 1
ATOM 1961 N N . GLN B 1 105 ? -8.445 -16.891 -12.672 1 97.19 105 GLN B N 1
ATOM 1962 C CA . GLN B 1 105 ? -8.859 -16.391 -13.984 1 97.19 105 GLN B CA 1
ATOM 1963 C C . GLN B 1 105 ? -9.07 -14.875 -13.953 1 97.19 105 GLN B C 1
ATOM 1965 O O . GLN B 1 105 ? -8.602 -14.156 -14.844 1 97.19 105 GLN B O 1
ATOM 1970 N N . TRP B 1 106 ? -9.758 -14.422 -12.992 1 97.75 106 TRP B N 1
ATOM 1971 C CA . TRP B 1 106 ? -10.023 -12.992 -12.883 1 97.75 106 TRP B CA 1
ATOM 1972 C C . TRP B 1 106 ? -8.719 -12.211 -12.727 1 97.75 106 TRP B C 1
ATOM 1974 O O . TRP B 1 106 ? -8.531 -11.164 -13.359 1 97.75 106 TRP B O 1
ATOM 1984 N N . LEU B 1 107 ? -7.816 -12.711 -11.93 1 98.19 107 LEU B N 1
ATOM 1985 C CA . LEU B 1 107 ? -6.547 -12.062 -11.633 1 98.19 107 LEU B CA 1
ATOM 1986 C C . LEU B 1 107 ? -5.672 -11.977 -12.875 1 98.19 107 LEU B C 1
ATOM 1988 O O . LEU B 1 107 ? -4.84 -11.078 -12.992 1 98.19 107 LEU B O 1
ATOM 1992 N N . THR B 1 108 ? -5.883 -12.906 -13.82 1 98.12 108 THR B N 1
ATOM 1993 C CA . THR B 1 108 ? -4.926 -13.023 -14.914 1 98.12 108 THR B CA 1
ATOM 1994 C C . THR B 1 108 ? -5.562 -12.609 -16.234 1 98.12 108 THR B C 1
ATOM 1996 O O . THR B 1 108 ? -4.965 -12.773 -17.297 1 98.12 108 THR B O 1
ATOM 1999 N N . THR B 1 109 ? -6.746 -12.141 -16.188 1 97.75 109 THR B N 1
ATOM 2000 C CA . THR B 1 109 ? -7.441 -11.688 -17.375 1 97.75 109 THR B CA 1
ATOM 2001 C C . THR B 1 109 ? -7.457 -10.164 -17.453 1 97.75 109 THR B C 1
ATOM 2003 O O . THR B 1 109 ? -7.836 -9.492 -16.484 1 97.75 109 THR B O 1
ATOM 2006 N N . PRO B 1 1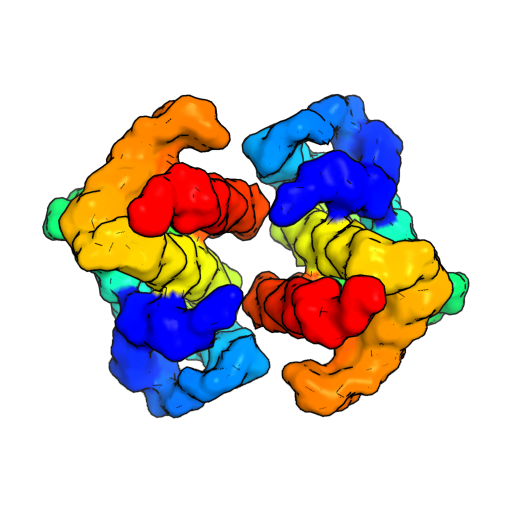10 ? -7.035 -9.641 -18.625 1 97.31 110 PRO B N 1
ATOM 2007 C CA . PRO B 1 110 ? -7.105 -8.188 -18.781 1 97.31 110 PRO B CA 1
ATOM 2008 C C . PRO B 1 110 ? -8.5 -7.633 -18.5 1 97.31 110 PRO B C 1
ATOM 2010 O O . PRO B 1 110 ? -9.5 -8.289 -18.797 1 97.31 110 PRO B O 1
ATOM 2013 N N . HIS B 1 111 ? -8.555 -6.445 -17.953 1 95.44 111 HIS B N 1
ATOM 2014 C CA . HIS B 1 111 ? -9.789 -5.816 -17.5 1 95.44 111 HIS B CA 1
ATOM 2015 C C . HIS B 1 111 ? -9.812 -4.332 -17.844 1 95.44 111 HIS B C 1
ATOM 2017 O O . HIS B 1 111 ? -8.828 -3.627 -17.641 1 95.44 111 HIS B O 1
ATOM 2023 N N . PRO B 1 112 ? -10.883 -3.793 -18.328 1 93.75 112 PRO B N 1
ATOM 2024 C CA . PRO B 1 112 ? -10.969 -2.391 -18.734 1 93.75 112 PRO B CA 1
ATOM 2025 C C . PRO B 1 112 ? -10.648 -1.42 -17.609 1 93.75 112 PRO B C 1
ATOM 2027 O O . PRO B 1 112 ? -10.07 -0.358 -17.844 1 93.75 112 PRO B O 1
ATOM 2030 N N . GLU B 1 113 ? -10.977 -1.853 -16.391 1 92.25 113 GLU B N 1
ATOM 2031 C CA . GLU B 1 113 ? -10.742 -0.991 -15.242 1 92.25 113 GLU B CA 1
ATOM 2032 C C . GLU B 1 113 ? -9.25 -0.767 -15.016 1 92.25 113 GLU B C 1
ATOM 2034 O O . GLU B 1 113 ? -8.859 0.125 -14.258 1 92.25 113 GLU B O 1
ATOM 2039 N N . PHE B 1 114 ? -8.445 -1.611 -15.617 1 94.38 114 PHE B N 1
ATOM 2040 C CA . PHE B 1 114 ? -7 -1.527 -15.406 1 94.38 114 PHE B CA 1
ATOM 2041 C C . PHE B 1 114 ? -6.277 -1.261 -16.719 1 94.38 114 PHE B C 1
ATOM 2043 O O . PHE B 1 114 ? -5.184 -1.783 -16.953 1 94.38 114 PHE B O 1
ATOM 2050 N N . ALA B 1 115 ? -6.914 -0.46 -17.562 1 92.69 115 ALA B N 1
ATOM 2051 C CA . ALA B 1 115 ? -6.355 -0.099 -18.875 1 92.69 115 ALA B CA 1
ATOM 2052 C C . ALA B 1 115 ? -5.977 -1.343 -19.672 1 92.69 115 ALA B C 1
ATOM 2054 O O . ALA B 1 115 ? -4.895 -1.4 -20.266 1 92.69 115 ALA B O 1
ATOM 2055 N N . ASP B 1 116 ? -6.699 -2.443 -19.484 1 95.25 116 ASP B N 1
ATOM 2056 C CA . ASP B 1 116 ? -6.629 -3.697 -20.234 1 95.25 116 ASP B CA 1
ATOM 2057 C C . ASP B 1 116 ? -5.398 -4.508 -19.828 1 95.25 116 ASP B C 1
ATOM 2059 O O . ASP B 1 116 ? -4.832 -5.238 -20.641 1 95.25 116 ASP B O 1
ATOM 2063 N N . ARG B 1 117 ? -5.031 -4.277 -18.672 1 95.44 117 ARG B N 1
ATOM 2064 C CA . ARG B 1 117 ? -4.039 -5.145 -18.047 1 95.44 117 ARG B CA 1
ATOM 2065 C C . ARG B 1 117 ? -4.695 -6.098 -17.062 1 95.44 117 ARG B C 1
ATOM 2067 O O . ARG B 1 117 ? -5.805 -5.84 -16.578 1 95.44 117 ARG B O 1
ATOM 2074 N N . ALA B 1 118 ? -3.99 -7.184 -16.812 1 97.88 118 ALA B N 1
ATOM 2075 C CA . ALA B 1 118 ? -4.504 -8.102 -15.805 1 97.88 118 ALA B CA 1
ATOM 2076 C C . ALA B 1 118 ? -4.355 -7.52 -14.406 1 97.88 118 ALA B C 1
ATOM 2078 O O . ALA B 1 118 ? -3.367 -6.844 -14.109 1 97.88 118 ALA B O 1
ATOM 2079 N N . PRO B 1 119 ? -5.352 -7.816 -13.492 1 98.19 119 PRO B N 1
ATOM 2080 C CA . PRO B 1 119 ? -5.289 -7.285 -12.125 1 98.19 119 PRO B CA 1
ATOM 2081 C C . PRO B 1 119 ? -3.965 -7.594 -11.438 1 98.19 119 PRO B C 1
ATOM 2083 O O . PRO B 1 119 ? -3.414 -6.738 -10.734 1 98.19 119 PRO B O 1
ATOM 2086 N N . ILE B 1 120 ? -3.396 -8.805 -11.664 1 98.25 120 ILE B N 1
ATOM 2087 C CA . ILE B 1 120 ? -2.199 -9.242 -10.961 1 98.25 120 ILE B CA 1
ATOM 2088 C C . ILE B 1 120 ? -1 -8.406 -11.398 1 98.25 120 ILE B C 1
ATOM 2090 O O . ILE B 1 120 ? -0.088 -8.156 -10.609 1 98.25 120 ILE B O 1
ATOM 2094 N N . GLU B 1 121 ? -0.983 -7.91 -12.609 1 95.88 121 GLU B N 1
ATOM 2095 C CA . GLU B 1 121 ? 0.092 -7.07 -13.125 1 95.88 121 GLU B CA 1
ATOM 2096 C C . GLU B 1 121 ? 0.06 -5.68 -12.5 1 95.88 121 GLU B C 1
ATOM 2098 O O . GLU B 1 121 ? 1.109 -5.094 -12.219 1 95.88 121 GLU B O 1
ATOM 2103 N N . VAL B 1 122 ? -1.146 -5.203 -12.297 1 95.06 122 VAL B N 1
ATOM 2104 C CA . VAL B 1 122 ? -1.355 -3.875 -11.727 1 95.06 122 VAL B CA 1
ATOM 2105 C C . VAL B 1 122 ? -1.041 -3.898 -10.234 1 95.06 122 VAL B C 1
ATOM 2107 O O . VAL B 1 122 ? -0.583 -2.9 -9.672 1 95.06 122 VAL B O 1
ATOM 2110 N N . ALA B 1 123 ? -1.184 -5.059 -9.633 1 96.81 123 ALA B N 1
ATOM 2111 C CA . ALA B 1 123 ? -1.13 -5.211 -8.18 1 96.81 123 ALA B CA 1
ATOM 2112 C C . ALA B 1 123 ? 0.309 -5.148 -7.676 1 96.81 123 ALA B C 1
ATOM 2114 O O . ALA B 1 123 ? 0.546 -5.031 -6.469 1 96.81 123 ALA B O 1
ATOM 2115 N N . VAL B 1 124 ? 1.292 -5.137 -8.562 1 95.62 124 VAL B N 1
ATOM 2116 C CA . VAL B 1 124 ? 2.684 -5.059 -8.125 1 95.62 124 VAL B CA 1
ATOM 2117 C C . VAL B 1 124 ? 2.98 -3.656 -7.598 1 95.62 124 VAL B C 1
ATOM 2119 O O . VAL B 1 124 ? 3.805 -3.486 -6.695 1 95.62 124 VAL B O 1
ATOM 2122 N N . ASP B 1 125 ? 2.236 -2.658 -8.102 1 94.5 125 ASP B N 1
ATOM 2123 C CA . ASP B 1 125 ? 2.342 -1.284 -7.621 1 94.5 125 ASP B CA 1
ATOM 2124 C C . ASP B 1 125 ? 1.382 -1.031 -6.461 1 94.5 125 ASP B C 1
ATOM 2126 O O . ASP B 1 125 ? 0.271 -1.564 -6.441 1 94.5 125 ASP B O 1
ATOM 2130 N N . GLU B 1 126 ? 1.806 -0.211 -5.496 1 95 126 GLU B N 1
ATOM 2131 C CA . GLU B 1 126 ? 1.006 -0.011 -4.289 1 95 126 GLU B CA 1
ATOM 2132 C C . GLU B 1 126 ? -0.376 0.541 -4.629 1 95 126 GLU B C 1
ATOM 2134 O O . GLU B 1 126 ? -1.393 -0.013 -4.207 1 95 126 GLU B O 1
ATOM 2139 N N . PHE B 1 127 ? -0.48 1.584 -5.438 1 94.19 127 PHE B N 1
ATOM 2140 C CA . PHE B 1 127 ? -1.785 2.193 -5.664 1 94.19 127 PHE B CA 1
ATOM 2141 C C . PHE B 1 127 ? -2.572 1.415 -6.711 1 94.19 127 PHE B C 1
ATOM 2143 O O . PHE B 1 127 ? -3.803 1.474 -6.738 1 94.19 127 PHE B O 1
ATOM 2150 N N . GLY B 1 128 ? -1.847 0.7 -7.586 1 94.31 128 GLY B N 1
ATOM 2151 C CA . GLY B 1 128 ? -2.523 -0.294 -8.406 1 94.31 128 GLY B CA 1
ATOM 2152 C C . GLY B 1 128 ? -3.195 -1.381 -7.59 1 94.31 128 GLY B C 1
ATOM 2153 O O . GLY B 1 128 ? -4.34 -1.753 -7.863 1 94.31 128 GLY B O 1
ATOM 2154 N N . ALA B 1 129 ? -2.418 -1.882 -6.602 1 96.5 129 ALA B N 1
ATOM 2155 C CA . ALA B 1 129 ? -2.961 -2.922 -5.73 1 96.5 129 ALA B CA 1
ATOM 2156 C C . ALA B 1 129 ? -4.199 -2.424 -4.992 1 96.5 129 ALA B C 1
ATOM 2158 O O . ALA B 1 129 ? -5.191 -3.146 -4.875 1 96.5 129 ALA B O 1
ATOM 2159 N N . ARG B 1 130 ? -4.156 -1.22 -4.523 1 95.38 130 ARG B N 1
ATOM 2160 C CA . ARG B 1 130 ? -5.309 -0.637 -3.846 1 95.38 130 ARG B CA 1
ATOM 2161 C C . ARG B 1 130 ? -6.508 -0.545 -4.785 1 95.38 130 ARG B C 1
ATOM 2163 O O . ARG B 1 130 ? -7.645 -0.803 -4.375 1 95.38 130 ARG B O 1
ATOM 2170 N N . HIS B 1 131 ? -6.27 -0.144 -5.977 1 94.75 131 HIS B N 1
ATOM 2171 C CA . HIS B 1 131 ? -7.332 -0.071 -6.973 1 94.75 131 HIS B CA 1
ATOM 2172 C C . HIS B 1 131 ? -7.941 -1.444 -7.23 1 94.75 131 HIS B C 1
ATOM 2174 O O . HIS B 1 131 ? -9.164 -1.581 -7.305 1 94.75 131 HIS B O 1
ATOM 2180 N N . VAL B 1 132 ? -7.129 -2.43 -7.336 1 96.81 132 VAL B N 1
ATOM 2181 C CA . VAL B 1 132 ? -7.602 -3.799 -7.516 1 96.81 132 VAL B CA 1
ATOM 2182 C C . VAL B 1 132 ? -8.477 -4.203 -6.328 1 96.81 132 VAL B C 1
ATOM 2184 O O . VAL B 1 132 ? -9.555 -4.77 -6.512 1 96.81 132 VAL B O 1
ATOM 2187 N N . GLU B 1 133 ? -8.008 -3.918 -5.145 1 95.56 133 GLU B N 1
ATOM 2188 C CA . GLU B 1 133 ? -8.758 -4.262 -3.938 1 95.56 133 GLU B CA 1
ATOM 2189 C C . GLU B 1 133 ? -10.109 -3.551 -3.908 1 95.56 133 GLU B C 1
ATOM 2191 O O . GLU B 1 133 ? -11.109 -4.133 -3.486 1 95.56 133 GLU B O 1
ATOM 2196 N N . ASP B 1 134 ? -10.133 -2.301 -4.352 1 93.62 134 ASP B N 1
ATOM 2197 C CA . ASP B 1 134 ? -11.391 -1.564 -4.426 1 93.62 134 ASP B CA 1
ATOM 2198 C C . ASP B 1 134 ? -12.391 -2.27 -5.348 1 93.62 134 ASP B C 1
ATOM 2200 O O . ASP B 1 134 ? -13.57 -2.383 -5.023 1 93.62 134 ASP B O 1
ATOM 2204 N N . ILE B 1 135 ? -11.906 -2.693 -6.461 1 94.56 135 ILE B N 1
ATOM 2205 C CA . ILE B 1 135 ? -12.758 -3.373 -7.43 1 94.56 135 ILE B CA 1
ATOM 2206 C C . ILE B 1 135 ? -13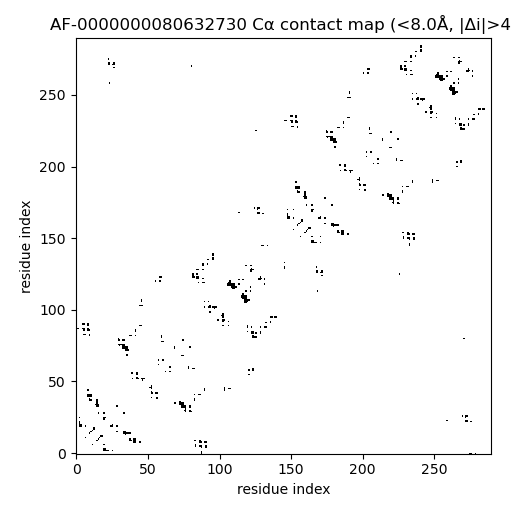.234 -4.703 -6.852 1 94.56 135 ILE B C 1
ATOM 2208 O O . ILE B 1 135 ? -14.406 -5.066 -6.988 1 94.56 135 ILE B O 1
ATOM 2212 N N . LEU B 1 136 ? -12.375 -5.441 -6.176 1 95.44 136 LEU B N 1
ATOM 2213 C CA . LEU B 1 136 ? -12.75 -6.695 -5.531 1 95.44 136 LEU B CA 1
ATOM 2214 C C . LEU B 1 136 ? -13.828 -6.461 -4.477 1 95.44 136 LEU B C 1
ATOM 2216 O O . LEU B 1 136 ? -14.781 -7.238 -4.375 1 95.44 136 LEU B O 1
ATOM 2220 N N . ASP B 1 137 ? -13.641 -5.406 -3.725 1 92.94 137 ASP B N 1
ATOM 2221 C CA . ASP B 1 137 ? -14.648 -5.059 -2.729 1 92.94 137 ASP B CA 1
ATOM 2222 C C . ASP B 1 137 ? -15.992 -4.758 -3.389 1 92.94 137 ASP B C 1
ATOM 2224 O O . ASP B 1 137 ? -17.047 -5.148 -2.877 1 92.94 137 ASP B O 1
ATOM 2228 N N . ALA B 1 138 ? -15.945 -3.984 -4.5 1 92.5 138 ALA B N 1
ATOM 2229 C CA . ALA B 1 138 ? -17.156 -3.656 -5.242 1 92.5 138 ALA B CA 1
ATOM 2230 C C . ALA B 1 138 ? -17.844 -4.918 -5.762 1 92.5 138 ALA B C 1
ATOM 2232 O O . ALA B 1 138 ? -19.078 -5.016 -5.75 1 92.5 138 ALA B O 1
ATOM 2233 N N . ILE B 1 139 ? -17.062 -5.836 -6.227 1 92 139 ILE B N 1
ATOM 2234 C CA . ILE B 1 139 ? -17.594 -7.109 -6.703 1 92 139 ILE B CA 1
ATOM 2235 C C . ILE B 1 139 ? -18.266 -7.852 -5.551 1 92 139 ILE B C 1
ATOM 2237 O O . ILE B 1 139 ? -19.359 -8.383 -5.703 1 92 139 ILE B O 1
ATOM 2241 N N . LEU B 1 140 ? -17.625 -7.918 -4.414 1 89.62 140 LEU B N 1
ATOM 2242 C CA . LEU B 1 140 ? -18.141 -8.609 -3.24 1 89.62 140 LEU B CA 1
ATOM 2243 C C . LEU B 1 140 ? -19.469 -8.016 -2.795 1 89.62 140 LEU B C 1
ATOM 2245 O O . LEU B 1 140 ? -20.391 -8.75 -2.441 1 89.62 140 LEU B O 1
ATOM 2249 N N . HIS B 1 141 ? -19.625 -6.684 -2.848 1 86.88 141 HIS B N 1
ATOM 2250 C CA . HIS B 1 141 ? -20.844 -6.012 -2.4 1 86.88 141 HIS B CA 1
ATOM 2251 C C . HIS B 1 141 ? -21.906 -6.004 -3.496 1 86.88 141 HIS B C 1
ATOM 2253 O O . HIS B 1 141 ? -23.094 -5.82 -3.217 1 86.88 141 HIS B O 1
ATOM 2259 N N . GLY B 1 142 ? -21.516 -5.848 -4.781 1 75.5 142 GLY B N 1
ATOM 2260 C CA . GLY B 1 142 ? -22.453 -5.891 -5.891 1 75.5 142 GLY B CA 1
ATOM 2261 C C . GLY B 1 142 ? -22.969 -7.285 -6.188 1 75.5 142 GLY B C 1
ATOM 2262 O O . GLY B 1 142 ? -23.891 -7.457 -6.98 1 75.5 142 GLY B O 1
ATOM 2263 N N . LEU B 1 143 ? -22.219 -8.391 -5.941 1 59.22 143 LEU B N 1
ATOM 2264 C CA . LEU B 1 143 ? -22.703 -9.75 -6.113 1 59.22 143 LEU B CA 1
ATOM 2265 C C . LEU B 1 143 ? -24 -9.961 -5.336 1 59.22 143 LEU B C 1
ATOM 2267 O O . LEU B 1 143 ? -24.156 -9.453 -4.227 1 59.22 143 LEU B O 1
ATOM 2271 N N . PRO B 1 144 ? -25.188 -10.328 -6.047 1 52 144 PRO B N 1
ATOM 2272 C CA . PRO B 1 144 ? -26.422 -10.68 -5.328 1 52 144 PRO B CA 1
ATOM 2273 C C . PRO B 1 144 ? -26.188 -11.695 -4.215 1 52 144 PRO B C 1
ATOM 2275 O O . PRO B 1 144 ? -25.344 -12.586 -4.359 1 52 144 PRO B O 1
ATOM 2278 N N . ALA B 1 145 ? -26.75 -11.383 -3.084 1 36.53 145 ALA B N 1
ATOM 2279 C CA . ALA B 1 145 ? -26.828 -12.406 -2.045 1 36.53 145 ALA B CA 1
ATOM 2280 C C . ALA B 1 145 ? -27.5 -13.672 -2.566 1 36.53 145 ALA B C 1
ATOM 2282 O O . ALA B 1 145 ? -28.359 -13.602 -3.459 1 36.53 145 ALA B O 1
#

Organism: NCBI:txid1064539

pLDDT: mean 94.29, std 7.45, range [36.53, 98.38]

Solvent-accessible surface area (backbone atoms only — not comparable to full-atom values): 14954 Å² total; per-residue (Å²): 135,60,56,62,47,27,39,53,42,32,45,37,54,81,24,60,74,51,90,59,85,41,55,68,43,45,48,52,47,26,61,70,35,26,34,38,64,25,49,59,42,40,29,53,70,59,30,88,49,66,68,59,24,48,53,56,42,36,71,60,37,51,66,84,53,39,61,54,28,64,70,70,43,40,31,52,38,69,42,30,49,34,48,48,45,39,20,41,53,52,43,51,38,32,62,62,55,72,32,63,67,60,22,26,49,54,33,66,37,59,33,76,94,53,80,58,33,24,47,58,70,40,20,57,40,72,56,37,30,50,49,47,49,49,52,49,50,47,48,56,69,65,48,80,130,134,60,54,62,48,27,38,52,42,32,45,37,54,82,22,60,74,50,90,59,84,40,57,67,42,46,49,52,46,28,60,70,35,24,32,39,63,25,48,57,42,39,28,52,70,60,31,88,49,68,69,61,23,49,54,55,40,35,71,59,37,52,65,83,52,39,60,54,30,64,69,70,44,40,31,52,37,70,43,29,48,33,47,48,45,39,18,40,52,50,42,51,38,31,62,62,57,71,32,62,68,58,21,24,50,54,34,66,34,61,32,76,92,52,80,57,33,25,48,57,69,40,20,57,39,72,56,38,28,49,49,46,50,49,51,48,51,48,48,56,69,67,49,80,130

Sequence (290 aa):
MQVQEIVNVMGGRATFGRTVATPMDLQRRIGEGVAVDALDRVARHVYADPAARRILMNRIVPEGTLKRRLREGRLTPAEGERTARVANVIAHAEYVWRNVEDARQWLTTPHPEFADRAPIEVAVDEFGARHVEDILDAILHGLPAMQVQEIVNVMGGRATFGRTVATPMDLQRRIGEGVAVDALDRVARHVYADPAARRILMNRIVPEGTLKRRLREGRLTPAEGERTARVANVIAHAEYVWRNVEDARQWLTTPHPEFADRAPIEVAVDEFGARHVEDILDAILHGLPA

Radius of gyration: 18.83 Å; Cα contacts (8 Å, |Δi|>4): 405; chains: 2; bounding box: 48×46×42 Å

InterPro domains:
  IPR011979 Antitoxin Xre [TIGR02293] (21-143)
  IPR024467 Antitoxin Xre/MbcA/ParS-like, toxin-binding domain [PF09722] (92-142)
  IPR046847 Antitoxin Xre-like, helix-turn-helix domain [PF20432] (25-88)

Secondary structure (DSSP, 8-state):
--HHHHHHHHTTHHHHSS---SHHHHHHHHHH--BTHHHHHHHHTT-SSHHHHHHHHHHHS-HHHHHHHHHH-B--HHHHHHHHHHHHHHHHHHHHHSSHHHHHHHHHS-BGGGTTB-HHHHTTSHHHHHHHHHHHHHHHHHS--/--HHHHHHHHTTHHHHSS---SHHHHHHHHHH--BTHHHHHHHHTT-SSHHHHHHHHHHHS-HHHHHHHHHH-B--HHHHHHHHHHHHHHHHHHHHHSSHHHHHHHHHS-BGGGTTB-HHHHTTSHHHHHHHHHHHHHHHHHS--

Foldseek 3Di:
DAFVQLCVQQPHCVWQVDDDHDPVSLLVSLQVWTFLCSLQSNLVLQDPDPVSSVVLSCLLPPPVCSVVSVVVGTDHSSSSVLSSQLSVLLSLLCVLVVDSVVSSCQQQFFDVLLVRGGLSSLSSDPVSSVSSSVVSVVSSVVPDD/DAFVQLCVQQPHCQWQVDDDHDPVSLLVSLQVWTFLCSLQSNLVLQDPDPVSSVVLSCLLPPPVCSVVSVVVGTDHSSSSVLSSQLSVLLSLLCVLVVDSVVSSCQQQFFDVQLVRGGLSSLSSDPVSSVSSSVVSVVSSVVPDD

Nearest PDB structures (foldseek):
  6gw6-assembly1_F  TM=8.434E-01  e=3.993E-06  Pseudomonas putida KT2440
  8gug-assembly1_B-2  TM=8.592E-01  e=1.380E-04  Vibrio parahaemolyticus RIMD 2210633
  8gug-assembly1_C-2  TM=8.820E-01  e=6.201E-04  Vibrio parahaemolyticus RIMD 2210633
  8qnq-assembly1_B  TM=5.609E-01  e=4.282E-03  Pseudomonas aeruginosa PAO1
  8qnl-assembly1_D  TM=5.760E-01  e=7.728E-03  Pseudomonas aeruginosa PAO1